Protein AF-A0AA39C7U4-F1 (afdb_monomer_lite)

Secondary structure (DSSP, 8-state):
--------TT----SEEEEEEEETTT--EEEEEEEES--HHHHTT--GGGS-------S-STTHHHHHHHHHHTS-HHHHHTT----EEEE-S-HHHHHHHHHH-SS--EEEE-HHHHHHHHHHHHHHHHHHH--TTS-HHHHHHHHHHHHHHHHHSTT-HHHHHHHHHHHHHHHTT--TT--TTT-GGGGSGGG--BTTTBT----HHHHHHHHHHHHHHHHT----------TTS---EEE--------

Organism: NCBI:txid144406

Foldseek 3Di:
DDDPDPDDVPDQADQKDKAFEAEQPVRDTPDMDMAGCDFPVVVVVDDCVVDVGPHDDDDGSVLVVLVRLCCVFAVDPVCVVVVFHFQEWEFDPDPSNLVSCVVRHPDHYHYDYAPVNVLVVQLVVLVVCCVVVVDPLSDPLVSVVLSVQLSCQCVVCAPPLVSSLQSLLCSLVVLQVNCVSPDCVPDCCVVPVPLDADPRNGNGDDDVVVSVVSNVVSNVCSVVPPHHHRPDDPPPDTHIYGYTDGDPPDD

InterPro domains:
  IPR049012 Mutator-like transposase domain [PF20700] (1-187)

Sequence (251 aa):
MGWTTRGTRKNNDSLTGYSVLIGYFSKKVMAYDIRNRKCRICNGGHKPEDHDCSKNFQGTAKSMEPASAVIITCENRNLKDANMEIGVLIADNDSGTIAALHERCNHEVVKHSGMNHISKGVSNQLYELKQEKSYKELNNDSIKWIQRCFTYCVTKHDRNVDEIKKGLVNIPESAFNNHAKCDPSWCGYYKHNENYTHDVIGAGFKNENLHNDLKKMFQNLANNVLIRRANGSARGESPSSIVLLPSTQQD

Structure (mmCIF, N/CA/C/O backbone):
data_AF-A0AA39C7U4-F1
#
_entry.id   AF-A0AA39C7U4-F1
#
loop_
_atom_site.group_PDB
_atom_site.id
_atom_site.type_symbol
_atom_site.label_atom_id
_atom_site.label_alt_id
_atom_site.label_comp_id
_atom_site.label_asym_id
_atom_site.label_entity_id
_atom_site.label_seq_id
_atom_site.pdbx_PDB_ins_code
_atom_site.Cartn_x
_atom_site.Cartn_y
_atom_site.Cartn_z
_atom_site.occupancy
_atom_site.B_iso_or_equiv
_atom_site.auth_seq_id
_atom_site.auth_comp_id
_atom_site.auth_asym_id
_atom_site.auth_atom_id
_atom_site.pdbx_PDB_model_num
ATOM 1 N N . MET A 1 1 ? 31.698 6.399 -1.695 1.00 28.09 1 MET A N 1
ATOM 2 C CA . MET A 1 1 ? 30.594 5.569 -2.223 1.00 28.09 1 MET A CA 1
ATOM 3 C C . MET A 1 1 ? 29.663 5.268 -1.064 1.00 28.09 1 MET A C 1
ATOM 5 O O . MET A 1 1 ? 30.034 4.489 -0.200 1.00 28.09 1 MET A O 1
ATOM 9 N N . GLY A 1 2 ? 28.538 5.977 -0.966 1.00 34.12 2 GLY A N 1
ATOM 10 C CA . GLY A 1 2 ? 27.509 5.671 0.028 1.00 34.12 2 GLY A CA 1
ATOM 11 C C . GLY A 1 2 ? 26.556 4.633 -0.549 1.00 34.12 2 GLY A C 1
ATOM 12 O O . GLY A 1 2 ? 26.215 4.719 -1.728 1.00 34.12 2 GLY A O 1
ATOM 13 N N . TRP A 1 3 ? 26.156 3.654 0.258 1.00 30.64 3 TRP A N 1
ATOM 14 C CA . TRP A 1 3 ? 25.028 2.788 -0.078 1.00 30.64 3 TRP A CA 1
ATOM 15 C C . TRP A 1 3 ? 23.791 3.645 -0.352 1.00 30.64 3 TRP A C 1
ATOM 17 O O . TRP A 1 3 ? 23.637 4.711 0.250 1.00 30.64 3 TRP A O 1
ATOM 27 N N . THR A 1 4 ? 22.911 3.188 -1.243 1.00 50.94 4 THR A N 1
ATOM 28 C CA . THR A 1 4 ? 21.585 3.787 -1.420 1.00 50.94 4 THR A CA 1
ATOM 29 C C . THR A 1 4 ? 20.894 3.844 -0.065 1.00 50.94 4 THR A C 1
ATOM 31 O O . THR A 1 4 ? 20.516 2.822 0.507 1.00 50.94 4 THR A O 1
ATOM 34 N N . THR A 1 5 ? 20.778 5.045 0.489 1.00 45.94 5 THR A N 1
ATOM 35 C CA . THR A 1 5 ? 20.041 5.277 1.722 1.00 45.94 5 THR A CA 1
ATOM 36 C C . THR A 1 5 ? 18.556 5.168 1.425 1.00 45.94 5 THR A C 1
ATOM 38 O O . THR A 1 5 ? 18.074 5.574 0.367 1.00 45.94 5 THR A O 1
ATOM 41 N N . ARG A 1 6 ? 17.811 4.587 2.366 1.00 47.62 6 ARG A N 1
ATOM 42 C CA . ARG A 1 6 ? 16.359 4.463 2.256 1.00 47.62 6 ARG A CA 1
ATOM 43 C C . ARG A 1 6 ? 15.763 5.852 2.027 1.00 47.62 6 ARG A C 1
ATOM 45 O O . ARG A 1 6 ? 15.995 6.747 2.844 1.00 47.62 6 ARG A O 1
ATOM 52 N N . GLY A 1 7 ? 14.976 6.011 0.962 1.00 49.75 7 GLY A N 1
ATOM 53 C CA . GLY A 1 7 ? 14.175 7.209 0.728 1.00 49.75 7 GLY A CA 1
ATOM 54 C C . GLY A 1 7 ? 13.200 7.397 1.887 1.00 49.75 7 GLY A C 1
ATOM 55 O O . GLY A 1 7 ? 12.118 6.820 1.927 1.00 49.75 7 GLY A O 1
ATOM 56 N N . THR A 1 8 ? 13.603 8.153 2.901 1.00 47.06 8 THR A N 1
ATOM 57 C CA . THR A 1 8 ? 12.673 8.707 3.882 1.00 47.06 8 THR A CA 1
ATOM 58 C C . THR A 1 8 ? 12.124 9.992 3.277 1.00 47.06 8 THR A C 1
ATOM 60 O O . THR A 1 8 ? 12.810 10.628 2.478 1.00 47.06 8 THR A O 1
ATOM 63 N N . ARG A 1 9 ? 10.896 10.400 3.638 1.00 50.09 9 ARG A N 1
ATOM 64 C CA . ARG A 1 9 ? 10.178 11.568 3.065 1.00 50.09 9 ARG A CA 1
ATOM 65 C C . ARG A 1 9 ? 11.025 12.852 2.892 1.00 50.09 9 ARG A C 1
ATOM 67 O O . ARG A 1 9 ? 10.611 13.731 2.145 1.00 50.09 9 ARG A O 1
ATOM 74 N N . LYS A 1 10 ? 12.180 12.956 3.558 1.00 49.34 10 LYS A N 1
ATOM 75 C CA . LYS A 1 10 ? 13.073 14.115 3.615 1.00 49.34 10 LYS A CA 1
ATOM 76 C C . LYS A 1 10 ? 14.311 14.066 2.695 1.00 49.34 10 LYS A C 1
ATOM 78 O O . LYS A 1 10 ? 14.908 15.115 2.522 1.00 49.34 10 LYS A O 1
ATOM 83 N N . ASN A 1 11 ? 14.692 12.929 2.093 1.00 53.56 11 ASN A N 1
ATOM 84 C CA . ASN A 1 11 ? 15.888 12.839 1.229 1.00 53.56 11 ASN A CA 1
ATOM 85 C C . ASN A 1 11 ? 15.676 11.858 0.061 1.00 53.56 11 ASN A C 1
ATOM 87 O O . ASN A 1 11 ? 15.912 10.660 0.194 1.00 53.56 11 ASN A O 1
ATOM 91 N N . ASN A 1 12 ? 15.216 12.368 -1.085 1.00 60.25 12 ASN A N 1
ATOM 92 C CA . ASN A 1 12 ? 14.958 11.574 -2.293 1.00 60.25 12 ASN A CA 1
ATOM 93 C C . ASN A 1 12 ? 15.912 11.988 -3.418 1.00 60.25 12 ASN A C 1
ATOM 95 O O . ASN A 1 12 ? 15.501 12.683 -4.345 1.00 60.25 12 ASN A O 1
ATOM 99 N N . ASP A 1 13 ? 17.176 11.573 -3.323 1.00 73.25 13 ASP A N 1
ATOM 100 C CA . ASP A 1 13 ? 18.205 11.881 -4.327 1.00 73.25 13 ASP A CA 1
ATOM 101 C C . ASP A 1 13 ? 18.909 10.626 -4.876 1.00 73.25 13 ASP A C 1
ATOM 103 O O . ASP A 1 13 ? 20.086 10.630 -5.230 1.00 73.25 13 ASP A O 1
ATOM 107 N N . SER A 1 14 ? 18.179 9.513 -4.970 1.00 80.94 14 SER A N 1
ATOM 108 C CA . SER A 1 14 ? 18.712 8.261 -5.514 1.00 80.94 14 SER A CA 1
ATOM 109 C C . SER A 1 14 ? 19.265 8.455 -6.927 1.00 80.94 14 SER A C 1
ATOM 111 O O . SER A 1 14 ? 18.595 8.996 -7.809 1.00 80.94 14 SER A O 1
ATOM 113 N N . LEU A 1 15 ? 20.499 8.014 -7.161 1.00 86.31 15 LEU A N 1
ATOM 114 C CA . LEU A 1 15 ? 21.124 8.058 -8.488 1.00 86.31 15 LEU A CA 1
ATOM 115 C C . LEU A 1 15 ? 20.637 6.927 -9.398 1.00 86.31 15 LEU A C 1
ATOM 117 O O . LEU A 1 15 ? 20.712 7.066 -10.618 1.00 86.31 15 LEU A O 1
ATOM 121 N N . THR A 1 16 ? 20.114 5.860 -8.797 1.00 85.19 16 THR A N 1
ATOM 122 C CA . THR A 1 16 ? 19.575 4.690 -9.483 1.00 85.19 16 THR A CA 1
ATOM 123 C C . THR A 1 16 ? 18.237 4.295 -8.868 1.00 85.19 16 THR A C 1
ATOM 125 O O . THR A 1 16 ? 18.057 4.399 -7.653 1.00 85.19 16 THR A O 1
ATOM 128 N N . GLY A 1 17 ? 17.300 3.877 -9.710 1.00 84.56 17 GLY A N 1
ATOM 129 C CA . GLY A 1 17 ? 16.014 3.295 -9.356 1.00 84.56 17 GLY A CA 1
ATOM 130 C C . GLY A 1 17 ? 15.852 1.942 -10.038 1.00 84.56 17 GLY A C 1
ATOM 131 O O . GLY A 1 17 ? 16.354 1.730 -11.142 1.00 84.56 17 GLY A O 1
ATOM 132 N N . TYR A 1 18 ? 15.150 1.037 -9.367 1.00 86.19 18 TYR A N 1
ATOM 133 C CA . TYR A 1 18 ? 14.865 -0.305 -9.857 1.00 86.19 18 TYR A CA 1
ATOM 134 C C . TYR A 1 18 ? 13.369 -0.552 -9.725 1.00 86.19 18 TYR A C 1
ATOM 136 O O . TYR A 1 18 ? 12.747 -0.132 -8.747 1.00 86.19 18 TYR A O 1
ATOM 144 N N . SER A 1 19 ? 12.784 -1.241 -10.692 1.00 85.94 19 SER A N 1
ATOM 145 C CA . SER A 1 19 ? 11.398 -1.688 -10.619 1.00 85.94 19 SER A CA 1
ATOM 146 C C . SER A 1 19 ? 11.302 -3.105 -11.140 1.00 85.94 19 SER A C 1
ATOM 148 O O . SER A 1 19 ? 11.931 -3.453 -12.134 1.00 85.94 19 SER A O 1
ATOM 150 N N . VAL A 1 20 ? 10.519 -3.929 -10.453 1.00 87.88 20 VAL A N 1
ATOM 151 C CA . VAL A 1 20 ? 10.327 -5.332 -10.807 1.00 87.88 20 VAL A CA 1
ATOM 152 C C . VAL A 1 20 ? 8.836 -5.608 -10.849 1.00 87.88 20 VAL A C 1
ATOM 154 O O . VAL A 1 20 ? 8.112 -5.304 -9.904 1.00 87.88 20 VAL A O 1
ATOM 157 N N . LEU A 1 21 ? 8.393 -6.198 -11.951 1.00 88.12 21 LEU A N 1
ATOM 158 C CA . LEU A 1 21 ? 7.051 -6.718 -12.127 1.00 88.12 21 LEU A CA 1
ATOM 159 C C . LEU A 1 21 ? 7.033 -8.187 -11.699 1.00 88.12 21 LEU A C 1
ATOM 161 O O . LEU A 1 21 ? 7.667 -9.027 -12.340 1.00 88.12 21 LEU A O 1
ATOM 165 N N . ILE A 1 22 ? 6.289 -8.508 -10.639 1.00 86.75 22 ILE A N 1
ATOM 166 C CA . ILE A 1 22 ? 6.139 -9.880 -10.135 1.00 86.75 22 ILE A CA 1
ATOM 167 C C . ILE A 1 22 ? 4.698 -10.349 -10.320 1.00 86.75 22 ILE A C 1
ATOM 169 O O . ILE A 1 22 ? 3.765 -9.707 -9.834 1.00 86.75 22 ILE A O 1
ATOM 173 N N . GLY A 1 23 ? 4.522 -11.508 -10.957 1.00 84.69 23 GLY A N 1
ATOM 174 C CA . GLY A 1 23 ? 3.212 -12.123 -11.142 1.00 84.69 23 GLY A CA 1
ATOM 175 C C . GLY A 1 23 ? 2.599 -12.565 -9.812 1.00 84.69 23 GLY A C 1
ATOM 176 O O . GLY A 1 23 ? 3.220 -13.279 -9.021 1.00 84.69 23 GLY A O 1
ATOM 177 N N . TYR A 1 24 ? 1.353 -12.173 -9.555 1.00 77.88 24 TYR A N 1
ATOM 178 C CA . TYR A 1 24 ? 0.694 -12.415 -8.274 1.00 77.88 24 TYR A CA 1
ATOM 179 C C . TYR A 1 24 ? 0.519 -13.895 -7.953 1.00 77.88 24 TYR A C 1
ATOM 181 O O . TYR A 1 24 ? 0.756 -14.291 -6.816 1.00 77.88 24 TYR A O 1
ATOM 189 N N . PHE A 1 25 ? 0.102 -14.708 -8.922 1.00 78.06 25 PHE A N 1
ATOM 190 C CA . PHE A 1 25 ? -0.110 -16.139 -8.703 1.00 78.06 25 PHE A CA 1
ATOM 191 C C . PHE A 1 25 ? 1.189 -16.928 -8.840 1.00 78.06 25 PHE A C 1
ATOM 193 O O . PHE A 1 25 ? 1.508 -17.736 -7.974 1.00 78.06 25 PHE A O 1
ATOM 200 N N . SER A 1 26 ? 1.964 -16.650 -9.891 1.00 82.62 26 SER A N 1
ATOM 201 C CA . SER A 1 26 ? 3.200 -17.379 -10.185 1.00 82.62 26 SER A CA 1
ATOM 202 C C . SER A 1 26 ? 4.331 -17.070 -9.207 1.00 82.62 26 SER A C 1
ATOM 204 O O . SER A 1 26 ? 5.227 -17.893 -9.047 1.00 82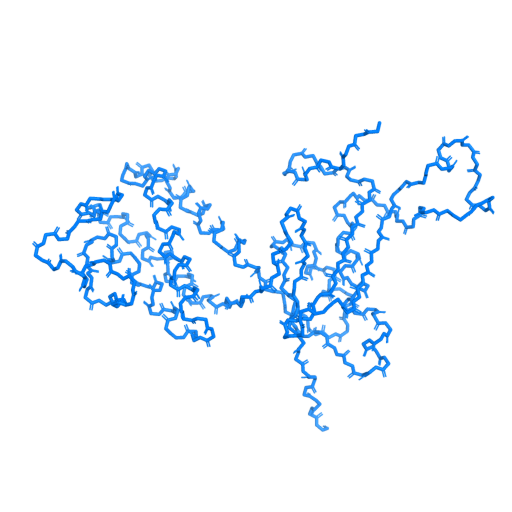.62 26 SER A O 1
ATOM 206 N N . LYS A 1 27 ? 4.316 -15.880 -8.589 1.00 80.81 27 LYS A N 1
ATOM 207 C CA . LYS A 1 27 ? 5.420 -15.326 -7.787 1.00 80.81 27 LYS A CA 1
ATOM 208 C C . LYS A 1 27 ? 6.737 -15.205 -8.555 1.00 80.81 27 LYS A C 1
ATOM 210 O O . LYS A 1 27 ? 7.793 -15.066 -7.948 1.00 80.81 27 LYS A O 1
ATOM 215 N N . LYS A 1 28 ? 6.674 -15.240 -9.887 1.00 85.12 28 LYS A N 1
ATOM 216 C CA . LYS A 1 28 ? 7.832 -15.121 -10.773 1.00 85.12 28 LYS A CA 1
ATOM 217 C C . LYS A 1 28 ? 7.987 -13.686 -11.255 1.00 85.12 28 LYS A C 1
ATOM 219 O O . LYS A 1 28 ? 6.995 -12.982 -11.454 1.00 85.12 28 LYS A O 1
ATOM 224 N N . VAL A 1 29 ? 9.237 -13.282 -11.460 1.00 87.56 29 VAL A N 1
ATOM 225 C CA . VAL A 1 29 ? 9.569 -12.025 -12.135 1.00 87.56 29 VAL A CA 1
ATOM 226 C C . VAL A 1 29 ? 9.128 -12.131 -13.590 1.00 87.56 29 VAL A C 1
ATOM 228 O O . VAL A 1 29 ? 9.471 -13.089 -14.276 1.00 87.56 29 VAL A O 1
ATOM 231 N N . MET A 1 30 ? 8.345 -11.157 -14.035 1.00 88.25 30 MET A N 1
ATOM 232 C CA . MET A 1 30 ? 7.846 -11.062 -15.405 1.00 88.25 30 MET A CA 1
ATOM 233 C C . MET A 1 30 ? 8.591 -10.006 -16.216 1.00 88.25 30 MET A C 1
ATOM 235 O O . MET A 1 30 ? 8.776 -10.167 -17.417 1.00 88.25 30 MET A O 1
ATOM 239 N N . ALA A 1 31 ? 8.999 -8.921 -15.561 1.00 90.50 31 ALA A N 1
ATOM 240 C CA . ALA A 1 31 ? 9.800 -7.862 -16.151 1.00 90.50 31 ALA A CA 1
ATOM 241 C C . ALA A 1 31 ? 10.533 -7.085 -15.062 1.00 90.50 31 ALA A C 1
ATOM 243 O O . ALA A 1 31 ? 10.174 -7.144 -13.884 1.00 90.50 31 ALA A O 1
ATOM 244 N N . TYR A 1 32 ? 11.549 -6.342 -15.466 1.00 90.94 32 TYR A N 1
ATOM 245 C CA . TYR A 1 32 ? 12.246 -5.397 -14.614 1.00 90.94 32 TYR A CA 1
ATOM 246 C C . TYR A 1 32 ? 12.694 -4.199 -15.450 1.00 90.94 32 TYR A C 1
ATOM 248 O O . TYR A 1 32 ? 12.830 -4.300 -16.667 1.00 90.94 32 TYR A O 1
ATOM 256 N N . ASP A 1 33 ? 12.918 -3.072 -14.788 1.00 90.62 33 ASP A N 1
ATOM 257 C CA . ASP A 1 33 ? 13.477 -1.863 -15.381 1.00 90.62 33 ASP A CA 1
ATOM 258 C C . ASP A 1 33 ? 14.472 -1.228 -14.404 1.00 90.62 33 ASP A C 1
ATOM 260 O O . ASP A 1 33 ? 14.281 -1.263 -13.184 1.00 90.62 33 ASP A O 1
ATOM 264 N N . ILE A 1 34 ? 15.554 -0.670 -14.947 1.00 90.44 34 ILE A N 1
ATOM 265 C CA . ILE A 1 34 ? 16.617 -0.019 -14.176 1.00 90.44 34 ILE A CA 1
ATOM 266 C C . ILE A 1 34 ? 16.836 1.372 -14.750 1.00 90.44 34 ILE A C 1
ATOM 268 O O . ILE A 1 34 ? 17.163 1.529 -15.927 1.00 90.44 34 ILE A O 1
ATOM 272 N N . ARG A 1 35 ? 16.713 2.390 -13.899 1.00 89.50 35 ARG A N 1
ATOM 273 C CA . ARG A 1 35 ? 16.885 3.797 -14.266 1.00 89.50 35 ARG A CA 1
ATOM 274 C C . ARG A 1 35 ? 18.068 4.392 -13.539 1.00 89.50 35 ARG A C 1
ATOM 276 O O . ARG A 1 35 ? 18.129 4.358 -12.320 1.00 89.50 35 ARG A O 1
ATOM 283 N N . ASN A 1 36 ? 18.992 4.978 -14.283 1.00 91.50 36 ASN A N 1
ATOM 284 C CA . ASN A 1 36 ? 20.213 5.580 -13.775 1.00 91.50 36 ASN A CA 1
ATOM 285 C C . ASN A 1 36 ? 20.305 7.032 -14.239 1.00 91.50 36 ASN A C 1
ATOM 287 O O . ASN A 1 36 ? 20.355 7.328 -15.435 1.00 91.50 36 ASN A O 1
ATOM 291 N N . ARG A 1 37 ? 20.425 7.943 -13.275 1.00 91.81 37 ARG A N 1
ATOM 292 C CA . ARG A 1 37 ? 20.662 9.375 -13.509 1.00 91.81 37 ARG A CA 1
ATOM 293 C C . ARG A 1 37 ? 22.136 9.709 -13.706 1.00 91.81 37 ARG A C 1
ATOM 295 O O . ARG A 1 37 ? 22.472 10.813 -14.135 1.00 91.81 37 ARG A O 1
ATOM 302 N N . LYS A 1 38 ? 23.028 8.770 -13.382 1.00 89.94 38 LYS A N 1
ATOM 303 C CA . LYS A 1 38 ? 24.476 8.978 -13.378 1.00 89.94 38 LYS A CA 1
ATOM 304 C C . LYS A 1 38 ? 25.206 7.745 -13.904 1.00 89.94 38 LYS A C 1
ATOM 306 O O . LYS A 1 38 ? 24.886 6.632 -13.506 1.00 89.94 38 LYS A O 1
ATOM 311 N N . CYS A 1 39 ? 26.233 7.966 -14.721 1.00 91.81 39 CYS A N 1
ATOM 312 C CA . CYS A 1 39 ? 27.214 6.950 -15.097 1.00 91.81 39 CYS A CA 1
ATOM 313 C C . CYS A 1 39 ? 28.562 7.298 -14.452 1.00 91.81 39 CYS A C 1
ATOM 315 O O . CYS A 1 39 ? 28.962 8.465 -14.420 1.00 91.81 39 CYS A O 1
ATOM 317 N N . ARG A 1 40 ? 29.263 6.298 -13.903 1.00 91.81 40 ARG A N 1
ATOM 318 C CA . ARG A 1 40 ? 30.574 6.497 -13.262 1.00 91.81 40 ARG A CA 1
ATOM 319 C C . ARG A 1 40 ? 31.624 6.972 -14.267 1.00 91.81 40 ARG A C 1
ATOM 321 O O . ARG A 1 40 ? 32.374 7.882 -13.939 1.00 91.81 40 ARG A O 1
ATOM 328 N N . ILE A 1 41 ? 31.646 6.369 -15.454 1.00 91.00 41 ILE A N 1
ATOM 329 C CA . ILE A 1 41 ? 32.642 6.622 -16.503 1.00 91.00 41 ILE A CA 1
ATOM 330 C C . ILE A 1 41 ? 32.454 8.032 -17.083 1.00 91.00 41 ILE A C 1
ATOM 332 O O . ILE A 1 41 ? 33.422 8.785 -17.153 1.00 91.00 41 ILE A O 1
ATOM 336 N N . CYS A 1 42 ? 31.206 8.459 -17.325 1.00 92.94 42 CYS A N 1
ATOM 337 C CA . CYS A 1 42 ? 30.911 9.849 -17.696 1.00 92.94 42 CYS A CA 1
ATOM 338 C C . CYS A 1 42 ? 31.410 10.873 -16.667 1.00 92.94 42 CYS A C 1
ATOM 340 O O . CYS A 1 42 ? 31.957 11.905 -17.039 1.00 92.94 42 CYS A O 1
ATOM 342 N N . ASN A 1 43 ? 31.255 10.608 -15.363 1.00 90.19 43 ASN A N 1
ATOM 343 C CA . ASN A 1 43 ? 31.763 11.539 -14.343 1.00 90.19 43 ASN A CA 1
ATOM 344 C C . ASN A 1 43 ? 33.291 11.620 -14.315 1.00 90.19 43 ASN A C 1
ATOM 346 O O . ASN A 1 43 ? 33.825 12.572 -13.759 1.00 90.19 43 ASN A O 1
ATOM 350 N N . GLY A 1 44 ? 33.974 10.604 -14.845 1.00 90.88 44 GLY A N 1
ATOM 351 C CA . GLY A 1 44 ? 35.423 10.597 -15.013 1.00 90.88 44 GLY A CA 1
ATOM 352 C C . GLY A 1 44 ? 35.905 11.412 -16.216 1.00 90.88 44 GLY A C 1
ATOM 353 O O . GLY A 1 44 ? 37.108 11.486 -16.422 1.00 90.88 44 GLY A O 1
ATOM 354 N N . GLY A 1 45 ? 34.998 12.013 -16.999 1.00 93.00 45 GLY A N 1
ATOM 355 C CA . GLY A 1 45 ? 35.326 12.871 -18.144 1.00 93.00 45 GLY A CA 1
ATOM 356 C C . GLY A 1 45 ? 35.171 12.213 -19.518 1.00 93.00 45 GLY A C 1
ATOM 357 O O . GLY A 1 45 ? 35.373 12.881 -20.527 1.00 93.00 45 GLY A O 1
ATOM 358 N N . HIS A 1 46 ? 34.786 10.937 -19.577 1.00 93.94 46 HIS A N 1
ATOM 359 C CA . HIS A 1 46 ? 34.524 10.246 -20.842 1.00 93.94 46 HIS A CA 1
ATOM 360 C C . HIS A 1 46 ? 33.169 10.638 -21.426 1.00 93.94 46 HIS A C 1
ATOM 362 O O . HIS A 1 46 ? 32.200 10.867 -20.689 1.00 93.94 46 HIS A O 1
ATOM 368 N N . LYS A 1 47 ? 33.068 10.655 -22.754 1.00 93.31 47 LYS A N 1
ATOM 369 C CA . LYS A 1 47 ? 31.792 10.912 -23.410 1.00 93.31 47 LYS A CA 1
ATOM 370 C C . LYS A 1 47 ? 30.927 9.640 -23.405 1.00 93.31 47 LYS A C 1
ATOM 372 O O . LYS A 1 47 ? 31.465 8.533 -23.304 1.00 93.31 47 LYS A O 1
ATOM 377 N N . PRO A 1 48 ? 29.585 9.759 -23.435 1.00 91.94 48 PRO A N 1
ATOM 378 C CA . PRO A 1 48 ? 28.685 8.604 -23.460 1.00 91.94 48 PRO A CA 1
ATOM 379 C C . PRO A 1 48 ? 28.943 7.640 -24.620 1.00 91.94 48 PRO A C 1
ATOM 381 O O . PRO A 1 48 ? 28.675 6.457 -24.473 1.00 91.94 48 PRO A O 1
ATOM 384 N N . GLU A 1 49 ? 29.472 8.132 -25.738 1.00 94.94 49 GLU A N 1
ATOM 385 C CA . GLU A 1 49 ? 29.747 7.341 -26.940 1.00 94.94 49 GLU A CA 1
ATOM 386 C C . GLU A 1 49 ? 31.001 6.461 -26.789 1.00 94.94 49 GLU A C 1
ATOM 388 O O . GLU A 1 49 ? 31.166 5.493 -27.526 1.00 94.94 49 GLU A O 1
ATOM 393 N N . ASP A 1 50 ? 31.862 6.762 -25.810 1.00 94.00 50 ASP A N 1
ATOM 394 C CA . ASP A 1 50 ? 33.143 6.075 -25.602 1.00 94.00 50 ASP A CA 1
ATOM 395 C C . ASP A 1 50 ? 33.007 4.755 -24.813 1.00 94.00 50 ASP A C 1
ATOM 397 O O . ASP A 1 50 ? 33.997 4.059 -24.585 1.00 94.00 50 ASP A O 1
ATOM 401 N N . HIS A 1 51 ? 31.814 4.427 -24.307 1.00 92.62 51 HIS A N 1
ATOM 402 C CA . HIS A 1 51 ? 31.582 3.258 -23.452 1.00 92.62 51 HIS A CA 1
ATOM 403 C C . HIS A 1 51 ? 30.106 2.836 -23.434 1.00 92.62 51 HIS A C 1
ATOM 405 O O . HIS A 1 51 ? 29.232 3.564 -23.892 1.00 92.62 51 HIS A O 1
ATOM 411 N N . ASP A 1 52 ? 29.813 1.683 -22.824 1.00 92.88 52 ASP A N 1
ATOM 412 C CA . ASP A 1 52 ? 28.437 1.285 -22.503 1.00 92.88 52 ASP A CA 1
ATOM 413 C C . ASP A 1 52 ? 27.887 2.160 -21.361 1.00 92.88 52 ASP A C 1
ATOM 415 O O . ASP A 1 52 ? 28.072 1.897 -20.165 1.00 92.88 52 ASP A O 1
ATOM 419 N N . CYS A 1 53 ? 27.318 3.304 -21.739 1.00 92.69 53 CYS A N 1
ATOM 420 C CA . CYS A 1 53 ? 26.877 4.319 -20.800 1.00 92.69 53 CYS A CA 1
ATOM 421 C C . CYS A 1 53 ? 25.638 3.858 -20.031 1.00 92.69 53 CYS A C 1
ATOM 423 O O . CYS A 1 53 ? 24.531 3.790 -20.560 1.00 92.69 53 CYS A O 1
ATOM 425 N N . SER A 1 54 ? 25.794 3.659 -18.721 1.00 91.25 54 SER A N 1
ATOM 426 C CA . SER A 1 54 ? 24.675 3.249 -17.872 1.00 91.25 54 SER A CA 1
ATOM 427 C C . SER A 1 54 ? 23.637 4.349 -17.630 1.00 91.25 54 SER A C 1
ATOM 429 O O . SER A 1 54 ? 22.568 4.047 -17.105 1.00 91.25 54 SER A O 1
ATOM 431 N N . LYS A 1 55 ? 23.919 5.616 -17.975 1.00 93.00 55 LYS A N 1
ATOM 432 C CA . LYS A 1 55 ? 23.013 6.754 -17.749 1.00 93.00 55 LYS A CA 1
ATOM 433 C C . LYS A 1 55 ? 21.878 6.728 -18.774 1.00 93.00 55 LYS A C 1
ATOM 435 O O . LYS A 1 55 ? 22.067 7.111 -19.921 1.00 93.00 55 LYS A O 1
ATOM 440 N N . ASN A 1 56 ? 20.685 6.359 -18.323 1.00 93.06 56 ASN A N 1
ATOM 441 C CA . ASN A 1 56 ? 19.511 6.151 -19.176 1.00 93.06 56 ASN A CA 1
ATOM 442 C C . ASN A 1 56 ? 18.245 6.871 -18.668 1.00 93.06 56 ASN A C 1
ATOM 444 O O . ASN A 1 56 ? 17.143 6.617 -19.156 1.00 93.06 56 ASN A O 1
ATOM 448 N N . PHE A 1 57 ? 18.377 7.744 -17.663 1.00 92.50 57 PHE A N 1
ATOM 449 C CA . PHE A 1 57 ? 17.261 8.504 -17.114 1.00 92.50 57 PHE A CA 1
ATOM 450 C C . PHE A 1 57 ? 17.613 9.976 -16.917 1.00 92.50 57 PHE A C 1
ATOM 452 O O . PHE A 1 57 ? 18.676 10.328 -16.395 1.00 92.50 57 PHE A O 1
ATOM 459 N N . GLN A 1 58 ? 16.676 10.837 -17.302 1.00 90.81 58 GLN A N 1
ATOM 460 C CA . GLN A 1 58 ? 16.713 12.273 -17.064 1.00 90.81 58 GLN A CA 1
ATOM 461 C C . GLN A 1 58 ? 15.533 12.647 -16.164 1.00 90.81 58 GLN A C 1
ATOM 463 O O . GLN A 1 58 ? 14.428 12.147 -16.350 1.00 90.81 58 GLN A O 1
ATOM 468 N N . GLY A 1 59 ? 15.774 13.505 -15.173 1.00 88.81 59 GLY A N 1
ATOM 469 C CA . GLY A 1 59 ? 14.752 13.942 -14.221 1.00 88.81 59 GLY A CA 1
ATOM 470 C C . GLY A 1 59 ? 15.136 13.719 -12.760 1.00 88.81 59 GLY A C 1
ATOM 471 O O . GLY A 1 59 ? 16.304 13.555 -12.394 1.00 88.81 59 GLY A O 1
ATOM 472 N N . THR A 1 60 ? 14.130 13.748 -11.892 1.00 87.94 60 THR A N 1
ATOM 473 C CA . THR A 1 60 ? 14.315 13.627 -10.439 1.00 87.94 60 THR A CA 1
ATOM 474 C C . THR A 1 60 ? 14.430 12.166 -10.007 1.00 87.94 60 THR A C 1
ATOM 476 O O . THR A 1 60 ? 14.040 11.259 -10.738 1.00 87.94 60 THR A O 1
ATOM 479 N N . ALA A 1 61 ? 14.919 11.911 -8.790 1.00 83.25 61 ALA A N 1
ATOM 480 C CA . ALA A 1 61 ? 14.930 10.546 -8.271 1.00 83.25 61 ALA A CA 1
ATOM 481 C C . ALA A 1 61 ? 13.513 9.967 -8.150 1.00 83.25 61 ALA A C 1
ATOM 483 O O . ALA A 1 61 ? 13.289 8.798 -8.442 1.00 83.25 61 ALA A O 1
ATOM 484 N N . LYS A 1 62 ? 12.554 10.815 -7.756 1.00 82.62 62 LYS A N 1
ATOM 485 C CA . LYS A 1 62 ? 11.148 10.444 -7.561 1.00 82.62 62 LYS A CA 1
ATOM 486 C C . LYS A 1 62 ? 10.442 10.061 -8.859 1.00 82.62 62 LYS A C 1
ATOM 488 O O . LYS A 1 62 ? 9.505 9.282 -8.815 1.00 82.62 62 LYS A O 1
ATOM 493 N N . SER A 1 63 ? 10.871 10.604 -9.998 1.00 86.75 63 SER A N 1
ATOM 494 C CA . SER A 1 63 ? 10.246 10.313 -11.293 1.00 86.75 63 SER A CA 1
ATOM 495 C C . SER A 1 63 ? 10.729 9.004 -11.923 1.00 86.75 63 SER A C 1
ATOM 497 O O . SER A 1 63 ? 10.133 8.573 -12.904 1.00 86.75 63 SER A O 1
ATOM 499 N N . MET A 1 64 ? 11.777 8.364 -11.384 1.00 87.75 64 MET A N 1
ATOM 500 C CA . MET A 1 64 ? 12.256 7.075 -11.900 1.00 87.75 64 MET A CA 1
ATOM 501 C C . MET A 1 64 ? 11.204 5.976 -11.737 1.00 87.75 64 MET A C 1
ATOM 503 O O . MET A 1 64 ? 10.951 5.247 -12.685 1.00 87.75 64 MET A O 1
ATOM 507 N N . GLU A 1 65 ? 10.558 5.896 -10.571 1.00 86.56 65 GLU A N 1
ATOM 508 C CA . GLU A 1 65 ? 9.569 4.853 -10.274 1.00 86.56 65 GLU A CA 1
ATOM 509 C C . GLU A 1 65 ? 8.316 4.942 -11.171 1.00 86.56 65 GLU A C 1
ATOM 511 O O . GLU A 1 65 ? 8.023 3.950 -11.837 1.00 86.56 65 GLU A O 1
ATOM 516 N N . PRO A 1 66 ? 7.635 6.099 -11.323 1.00 88.25 66 PRO A N 1
ATOM 517 C CA . PRO A 1 66 ? 6.518 6.221 -12.264 1.00 88.25 66 PRO A CA 1
ATOM 518 C C . PRO A 1 66 ? 6.915 5.921 -13.714 1.00 88.25 66 PRO A C 1
ATOM 520 O O . PRO A 1 66 ? 6.169 5.274 -14.449 1.00 88.25 66 PRO A O 1
ATOM 523 N N . ALA A 1 67 ? 8.108 6.359 -14.134 1.00 90.69 67 ALA A N 1
ATOM 524 C CA . ALA A 1 67 ? 8.595 6.097 -15.482 1.00 90.69 67 ALA A CA 1
ATOM 525 C C . ALA A 1 67 ? 8.828 4.599 -15.718 1.00 90.69 67 ALA A C 1
ATOM 527 O O . ALA A 1 67 ? 8.407 4.073 -16.747 1.00 90.69 67 ALA A O 1
ATOM 528 N N . SER A 1 68 ? 9.458 3.915 -14.763 1.00 91.25 68 SER A N 1
ATOM 529 C CA . SER A 1 68 ? 9.675 2.470 -14.803 1.00 91.25 68 SER A CA 1
ATOM 530 C C . SER A 1 68 ? 8.377 1.680 -14.724 1.00 91.25 68 SER A C 1
ATOM 532 O O . SER A 1 68 ? 8.233 0.696 -15.447 1.00 91.25 68 SER A O 1
ATOM 534 N N . ALA A 1 69 ? 7.415 2.120 -13.908 1.00 90.19 69 ALA A N 1
ATOM 535 C CA . ALA A 1 69 ? 6.107 1.491 -13.800 1.00 90.19 69 ALA A CA 1
ATOM 536 C C . ALA A 1 69 ? 5.410 1.436 -15.162 1.00 90.19 69 ALA A C 1
ATOM 538 O O . ALA A 1 69 ? 4.979 0.360 -15.563 1.00 90.19 69 ALA A O 1
ATOM 539 N N . VAL A 1 70 ? 5.381 2.539 -15.918 1.00 91.81 70 VAL A N 1
ATOM 540 C CA . VAL A 1 70 ? 4.801 2.556 -17.275 1.00 91.81 70 VAL A CA 1
ATOM 541 C C . VAL A 1 70 ? 5.518 1.583 -18.213 1.00 91.81 70 VAL A C 1
ATOM 543 O O . VAL A 1 70 ? 4.853 0.850 -18.942 1.00 91.81 70 VAL A O 1
ATOM 546 N N . ILE A 1 71 ? 6.855 1.508 -18.167 1.00 93.12 71 ILE A N 1
ATOM 547 C CA . ILE A 1 71 ? 7.601 0.575 -19.024 1.00 93.12 71 ILE A CA 1
ATOM 548 C C . ILE A 1 71 ? 7.197 -0.867 -18.758 1.00 93.12 71 ILE A C 1
ATOM 550 O O . ILE A 1 71 ? 6.834 -1.597 -19.678 1.00 93.12 71 ILE A O 1
ATOM 554 N N . ILE A 1 72 ? 7.273 -1.291 -17.496 1.00 91.88 72 ILE A N 1
ATOM 555 C CA . ILE A 1 72 ? 7.062 -2.697 -17.153 1.00 91.88 72 ILE A CA 1
ATOM 556 C C . ILE A 1 72 ? 5.588 -3.099 -17.244 1.00 91.88 72 ILE A C 1
ATOM 558 O O . ILE A 1 72 ? 5.322 -4.293 -17.378 1.00 91.88 72 ILE A O 1
ATOM 562 N N . THR A 1 73 ? 4.656 -2.138 -17.185 1.00 90.31 73 THR A N 1
ATOM 563 C CA . THR A 1 73 ? 3.210 -2.405 -17.231 1.00 90.31 73 THR A CA 1
ATOM 564 C C . THR A 1 73 ? 2.596 -2.240 -18.620 1.00 90.31 73 THR A C 1
ATOM 566 O O . THR A 1 73 ? 1.915 -3.147 -19.084 1.00 90.31 73 THR A O 1
ATOM 569 N N . CYS A 1 74 ? 2.860 -1.125 -19.301 1.00 89.38 74 CYS A N 1
ATOM 570 C CA . CYS A 1 74 ? 2.117 -0.707 -20.494 1.00 89.38 74 CYS A CA 1
ATOM 571 C C . CYS A 1 74 ? 2.963 -0.740 -21.770 1.00 89.38 74 CYS A C 1
ATOM 573 O O . CYS A 1 74 ? 2.438 -0.922 -22.869 1.00 89.38 74 CYS A O 1
ATOM 575 N N . GLU A 1 75 ? 4.287 -0.629 -21.653 1.00 91.50 75 GLU A N 1
ATOM 576 C CA . GLU A 1 75 ? 5.208 -0.712 -22.797 1.00 91.50 75 GLU A CA 1
ATOM 577 C C . GLU A 1 75 ? 5.948 -2.057 -22.884 1.00 91.50 75 GLU A C 1
ATOM 579 O O . GLU A 1 75 ? 6.816 -2.250 -23.736 1.00 91.50 75 GLU A O 1
ATOM 584 N N . ASN A 1 76 ? 5.577 -3.016 -22.036 1.00 91.25 76 ASN A N 1
ATOM 585 C CA . ASN A 1 76 ? 6.213 -4.321 -21.949 1.00 91.25 76 ASN A CA 1
ATOM 586 C C . ASN A 1 76 ? 5.953 -5.161 -23.207 1.00 91.25 76 ASN A C 1
ATOM 588 O O . ASN A 1 76 ? 4.829 -5.599 -23.454 1.00 91.25 76 ASN A O 1
ATOM 592 N N . ARG A 1 77 ? 7.013 -5.419 -23.981 1.00 90.75 77 ARG A N 1
ATOM 593 C CA . ARG A 1 77 ? 6.937 -6.176 -25.241 1.00 90.75 77 ARG A CA 1
ATOM 594 C C . ARG A 1 77 ? 6.387 -7.584 -25.050 1.00 90.75 77 ARG A C 1
ATOM 596 O O . ARG A 1 77 ? 5.482 -7.958 -25.772 1.00 90.75 77 ARG A O 1
ATOM 603 N N . ASN A 1 78 ? 6.831 -8.307 -24.022 1.00 89.81 78 ASN A N 1
ATOM 604 C CA . ASN A 1 78 ? 6.374 -9.679 -23.779 1.00 89.81 78 ASN A CA 1
ATOM 605 C C . ASN A 1 78 ? 4.862 -9.746 -23.515 1.00 89.81 78 ASN A C 1
ATOM 607 O O . ASN A 1 78 ? 4.214 -10.711 -23.904 1.00 89.81 78 ASN A O 1
ATOM 611 N N . LEU A 1 79 ? 4.302 -8.731 -22.846 1.00 89.31 79 LEU A N 1
ATOM 612 C CA . LEU A 1 79 ? 2.857 -8.642 -22.622 1.00 89.31 79 LEU A CA 1
ATOM 613 C C . LEU A 1 79 ? 2.116 -8.308 -23.919 1.00 89.31 79 LEU A C 1
ATOM 615 O O . LEU A 1 79 ? 1.120 -8.955 -24.225 1.00 89.31 79 LEU A O 1
ATOM 619 N N . LYS A 1 80 ? 2.639 -7.365 -24.712 1.00 89.81 80 LYS A N 1
ATOM 620 C CA . LYS A 1 80 ? 2.072 -7.001 -26.020 1.00 89.81 80 LYS A CA 1
ATOM 621 C C . LYS A 1 80 ? 2.086 -8.169 -27.005 1.00 89.81 80 LYS A C 1
ATOM 623 O O . LYS A 1 80 ? 1.066 -8.440 -27.626 1.00 89.81 80 LYS A O 1
ATOM 628 N N . ASP A 1 81 ? 3.199 -8.890 -27.092 1.00 92.00 81 ASP A N 1
ATOM 629 C CA . ASP A 1 81 ? 3.367 -10.049 -27.975 1.00 92.00 81 ASP A CA 1
ATOM 630 C C . ASP A 1 81 ? 2.424 -11.198 -27.583 1.00 92.00 81 ASP A C 1
ATOM 632 O O . ASP A 1 81 ? 1.956 -11.947 -28.437 1.00 92.00 81 ASP A O 1
ATOM 636 N N . ALA A 1 82 ? 2.103 -11.313 -26.290 1.00 89.31 82 ALA A N 1
ATOM 637 C CA . ALA A 1 82 ? 1.126 -12.264 -25.767 1.00 89.31 82 ALA A CA 1
ATOM 638 C C . ALA A 1 82 ? -0.329 -11.755 -25.816 1.00 89.31 82 ALA A C 1
ATOM 640 O O . ALA A 1 82 ? -1.223 -12.465 -25.359 1.00 89.31 82 ALA A O 1
ATOM 641 N N . ASN A 1 83 ? -0.573 -10.543 -26.330 1.00 89.81 83 ASN A N 1
ATOM 642 C CA . ASN A 1 83 ? -1.870 -9.860 -26.297 1.00 89.81 83 ASN A CA 1
ATOM 643 C C . ASN A 1 83 ? -2.487 -9.806 -24.881 1.00 89.81 83 ASN A C 1
ATOM 645 O O . ASN A 1 83 ? -3.667 -10.090 -24.676 1.00 89.81 83 ASN A O 1
ATOM 649 N N . MET A 1 84 ? -1.660 -9.491 -23.881 1.00 88.38 84 MET A N 1
ATOM 650 C CA . MET A 1 84 ? -2.040 -9.403 -22.473 1.00 88.38 84 MET A CA 1
ATOM 651 C C . MET A 1 84 ? -1.874 -7.983 -21.936 1.00 88.38 84 MET A C 1
ATOM 653 O O . MET A 1 84 ? -0.900 -7.294 -22.237 1.00 88.38 84 MET A O 1
ATOM 657 N N . GLU A 1 85 ? -2.780 -7.593 -21.044 1.00 89.81 85 GLU A N 1
ATOM 658 C CA . GLU A 1 85 ? -2.764 -6.295 -20.370 1.00 89.81 85 GLU A CA 1
ATOM 659 C C . GLU A 1 85 ? -2.762 -6.461 -18.847 1.00 89.81 85 GLU A C 1
ATOM 661 O O . GLU A 1 85 ? -3.188 -7.485 -18.301 1.00 89.81 85 GLU A O 1
ATOM 666 N N . ILE A 1 86 ? -2.251 -5.453 -18.137 1.00 87.69 86 ILE A N 1
ATOM 667 C CA . ILE A 1 86 ? -2.247 -5.442 -16.673 1.00 87.69 86 ILE A CA 1
ATOM 668 C C . ILE A 1 86 ? -3.461 -4.662 -16.183 1.00 87.69 86 ILE A C 1
ATOM 670 O O . ILE A 1 86 ? -3.458 -3.441 -16.176 1.00 87.69 86 ILE A O 1
ATOM 674 N N . GLY A 1 87 ? -4.467 -5.377 -15.680 1.00 85.00 87 GLY A N 1
ATOM 675 C CA . GLY A 1 87 ? -5.638 -4.732 -15.079 1.00 85.00 87 GLY A CA 1
ATOM 676 C C . GLY A 1 87 ? -5.422 -4.224 -13.646 1.00 85.00 87 GLY A C 1
ATOM 677 O O . GLY A 1 87 ? -6.024 -3.230 -13.252 1.00 85.00 87 GLY A O 1
ATOM 678 N N . VAL A 1 88 ? -4.588 -4.894 -12.830 1.00 85.38 88 VAL A N 1
ATOM 679 C CA . VAL A 1 88 ? -4.457 -4.574 -11.391 1.00 85.38 88 VAL A CA 1
ATOM 680 C C . VAL A 1 88 ? -3.008 -4.575 -10.899 1.00 85.38 88 VAL A C 1
ATOM 682 O O . VAL A 1 88 ? -2.414 -5.630 -10.668 1.00 85.38 88 VAL A O 1
ATOM 685 N N . LEU A 1 89 ? -2.473 -3.389 -10.602 1.00 84.75 89 LEU A N 1
ATOM 686 C CA . LEU A 1 89 ? -1.141 -3.164 -10.023 1.00 84.75 89 LEU A CA 1
ATOM 687 C C . LEU A 1 89 ? -1.225 -3.053 -8.493 1.00 84.75 89 LEU A C 1
ATOM 689 O O . LEU A 1 89 ? -1.880 -2.145 -7.994 1.00 84.75 89 LEU A O 1
ATOM 693 N N . ILE A 1 90 ? -0.530 -3.906 -7.725 1.00 81.00 90 ILE A N 1
ATOM 694 C CA . ILE A 1 90 ? -0.365 -3.691 -6.273 1.00 81.00 90 ILE A CA 1
ATOM 695 C C . ILE A 1 90 ? 1.008 -3.069 -6.020 1.00 81.00 90 ILE A C 1
ATOM 697 O O . ILE A 1 90 ? 2.038 -3.717 -6.215 1.00 81.00 90 ILE A O 1
ATOM 701 N N . ALA A 1 91 ? 1.017 -1.816 -5.579 1.00 77.38 91 ALA A N 1
ATOM 702 C CA . ALA A 1 91 ? 2.225 -1.018 -5.392 1.00 77.38 91 ALA A CA 1
ATOM 703 C C . ALA A 1 91 ? 2.104 -0.094 -4.172 1.00 77.38 91 ALA A C 1
ATOM 705 O O . ALA A 1 91 ? 1.122 -0.141 -3.418 1.00 77.38 91 ALA A O 1
ATOM 706 N N . ASP A 1 92 ? 3.123 0.737 -3.967 1.00 71.62 92 ASP A N 1
ATOM 707 C CA . ASP A 1 92 ? 3.114 1.794 -2.966 1.00 71.62 92 ASP A CA 1
ATOM 708 C C . ASP A 1 92 ? 1.965 2.787 -3.211 1.00 71.62 92 ASP A C 1
ATOM 710 O O . ASP A 1 92 ? 1.447 2.956 -4.320 1.00 71.62 92 ASP A O 1
ATOM 714 N N . ASN A 1 93 ? 1.536 3.461 -2.142 1.00 68.50 93 ASN A N 1
ATOM 715 C CA . ASN A 1 93 ? 0.460 4.450 -2.206 1.00 68.50 93 ASN A CA 1
ATOM 716 C C . ASN A 1 93 ? 0.987 5.849 -2.582 1.00 68.50 93 ASN A C 1
ATOM 718 O O . ASN A 1 93 ? 0.866 6.798 -1.807 1.00 68.50 93 ASN A O 1
ATOM 722 N N . ASP A 1 94 ? 1.641 5.966 -3.737 1.00 74.06 94 ASP A N 1
ATOM 723 C CA . ASP A 1 94 ? 2.143 7.223 -4.296 1.00 74.06 94 ASP A CA 1
ATOM 724 C C . ASP A 1 94 ? 1.227 7.763 -5.415 1.00 74.06 94 ASP A C 1
ATOM 726 O O . ASP A 1 94 ? 0.681 7.016 -6.221 1.00 74.06 94 ASP A O 1
ATOM 730 N N . SER A 1 95 ? 1.021 9.073 -5.499 1.00 78.12 95 SER A N 1
ATOM 731 C CA . SER A 1 95 ? 0.168 9.639 -6.557 1.00 78.12 95 SER A CA 1
ATOM 732 C C . SER A 1 95 ? 0.850 9.667 -7.932 1.00 78.12 95 SER A C 1
ATOM 734 O O . SER A 1 95 ? 0.168 9.652 -8.952 1.00 78.12 95 SER A O 1
ATOM 736 N N . GLY A 1 96 ? 2.187 9.679 -7.972 1.00 83.56 96 GLY A N 1
ATOM 737 C CA . GLY A 1 96 ? 2.956 9.818 -9.211 1.00 83.56 96 GLY A CA 1
ATOM 738 C C . GLY A 1 96 ? 2.809 8.618 -10.142 1.00 83.56 96 GLY A C 1
ATOM 739 O O . GLY A 1 96 ? 2.570 8.793 -11.333 1.00 83.56 96 GLY A O 1
ATOM 740 N N . THR A 1 97 ? 2.896 7.403 -9.601 1.00 85.19 97 THR A N 1
ATOM 741 C CA . THR A 1 97 ? 2.806 6.175 -10.398 1.00 85.19 97 THR A CA 1
ATOM 742 C C . THR A 1 97 ? 1.440 6.021 -11.053 1.00 85.19 97 THR A C 1
ATOM 744 O O . THR A 1 97 ? 1.370 5.738 -12.242 1.00 85.19 97 THR A O 1
ATOM 747 N N . ILE A 1 98 ? 0.346 6.251 -10.318 1.00 85.12 98 ILE A N 1
ATOM 748 C CA . ILE A 1 98 ? -1.002 6.113 -10.891 1.00 85.12 98 ILE A CA 1
ATOM 749 C C . ILE A 1 98 ? -1.296 7.185 -11.943 1.00 85.12 98 ILE A C 1
ATOM 751 O O . ILE A 1 98 ? -1.861 6.867 -12.983 1.00 85.12 98 ILE A O 1
ATOM 755 N N . ALA A 1 99 ? -0.845 8.425 -11.721 1.00 87.38 99 ALA A N 1
ATOM 756 C CA . ALA A 1 99 ? -0.987 9.490 -12.708 1.00 87.38 99 ALA A CA 1
ATOM 757 C C . ALA A 1 99 ? -0.253 9.147 -14.015 1.00 87.38 99 ALA A C 1
ATOM 759 O O . ALA A 1 99 ? -0.841 9.247 -15.087 1.00 87.38 99 ALA A O 1
ATOM 760 N N . ALA A 1 100 ? 0.991 8.664 -13.923 1.00 90.25 100 ALA A N 1
ATOM 761 C CA . ALA A 1 100 ? 1.777 8.277 -15.095 1.00 90.25 100 ALA A CA 1
ATOM 762 C C . ALA A 1 100 ? 1.174 7.085 -15.858 1.00 90.25 100 ALA A C 1
ATOM 764 O O . ALA A 1 100 ? 1.280 7.027 -17.082 1.00 90.25 100 ALA A O 1
ATOM 765 N N . LEU A 1 101 ? 0.550 6.136 -15.151 1.00 90.12 101 LEU A N 1
ATOM 766 C CA . LEU A 1 101 ? -0.151 5.013 -15.775 1.00 90.12 101 LEU A CA 1
ATOM 767 C C . LEU A 1 101 ? -1.404 5.487 -16.511 1.00 90.12 101 LEU A C 1
ATOM 769 O O . LEU A 1 101 ? -1.565 5.164 -17.679 1.00 90.12 101 LEU A O 1
ATOM 773 N N . HIS A 1 102 ? -2.249 6.303 -15.880 1.00 89.88 102 HIS A N 1
ATOM 774 C CA . HIS A 1 102 ? -3.447 6.839 -16.535 1.00 89.88 102 HIS A CA 1
ATOM 775 C C . HIS A 1 102 ? -3.126 7.697 -17.763 1.00 89.88 102 HIS A C 1
ATOM 777 O O . HIS A 1 102 ? -3.901 7.726 -18.710 1.00 89.88 102 HIS A O 1
ATOM 783 N N . GLU A 1 103 ? -1.994 8.400 -17.750 1.00 92.44 103 GLU A N 1
ATOM 784 C CA . GLU A 1 103 ? -1.564 9.224 -18.879 1.00 92.44 103 GLU A CA 1
ATOM 785 C C . GLU A 1 103 ? -1.045 8.391 -20.062 1.00 92.44 103 GLU A C 1
ATOM 787 O O . GLU A 1 103 ? -1.221 8.792 -21.210 1.00 92.44 103 GLU A O 1
ATOM 792 N N . ARG A 1 104 ? -0.371 7.260 -19.803 1.00 91.94 104 ARG A N 1
ATOM 793 C CA . ARG A 1 104 ? 0.418 6.546 -20.830 1.00 91.94 104 ARG A CA 1
ATOM 794 C C . ARG A 1 104 ? -0.060 5.138 -21.169 1.00 91.94 104 ARG A C 1
ATOM 796 O O . ARG A 1 104 ? 0.415 4.561 -22.145 1.00 91.94 104 ARG A O 1
ATOM 803 N N . CYS A 1 105 ? -0.958 4.566 -20.381 1.00 88.94 105 CYS A N 1
ATOM 804 C CA . CYS A 1 105 ? -1.558 3.270 -20.663 1.00 88.94 105 CYS A CA 1
ATOM 805 C C . CYS A 1 105 ? -2.837 3.467 -21.477 1.00 88.94 105 CYS A C 1
ATOM 807 O O . CYS A 1 105 ? -3.696 4.262 -21.113 1.00 88.94 105 CYS A O 1
ATOM 809 N N . ASN A 1 106 ? -2.980 2.706 -22.562 1.00 88.56 106 ASN A N 1
ATOM 810 C CA . ASN A 1 106 ? -4.172 2.756 -23.418 1.00 88.56 106 ASN A CA 1
ATOM 811 C C . ASN A 1 106 ? -5.362 1.959 -22.842 1.00 88.56 106 ASN A C 1
ATOM 813 O O . ASN A 1 106 ? -6.407 1.876 -23.481 1.00 88.56 106 ASN A O 1
ATOM 817 N N . HIS A 1 107 ? -5.195 1.364 -21.661 1.00 86.81 107 HIS A N 1
ATOM 818 C CA . HIS A 1 107 ? -6.197 0.596 -20.929 1.00 86.81 107 HIS A CA 1
ATOM 819 C C . HIS A 1 107 ? -6.217 1.019 -19.458 1.00 86.81 107 HIS A C 1
ATOM 821 O O . HIS A 1 107 ? -5.255 1.598 -18.944 1.00 86.81 107 HIS A O 1
ATOM 827 N N . GLU A 1 108 ? -7.313 0.708 -18.767 1.00 86.31 108 GLU A N 1
ATOM 828 C CA . GLU A 1 108 ? -7.456 1.002 -17.344 1.00 86.31 108 GLU A CA 1
ATOM 829 C C . GLU A 1 108 ? -6.532 0.112 -16.500 1.00 86.31 108 GLU A C 1
ATOM 831 O O . GLU A 1 108 ? -6.591 -1.117 -16.563 1.00 86.31 108 GLU A O 1
ATOM 836 N N . VAL A 1 109 ? -5.705 0.748 -15.664 1.00 85.81 109 VAL A N 1
ATOM 837 C CA . VAL A 1 109 ? -4.866 0.068 -14.673 1.00 85.81 109 VAL A CA 1
ATOM 838 C C . VAL A 1 109 ? -5.307 0.491 -13.281 1.00 85.81 109 VAL A C 1
ATOM 840 O O . VAL A 1 109 ? -5.007 1.591 -12.814 1.00 85.81 109 VAL A O 1
ATOM 843 N N . VAL A 1 110 ? -5.969 -0.413 -12.565 1.00 83.81 110 VAL A N 1
ATOM 844 C CA . VAL A 1 110 ? -6.377 -0.154 -11.186 1.00 83.81 110 VAL A CA 1
ATOM 845 C C . VAL A 1 110 ? -5.186 -0.374 -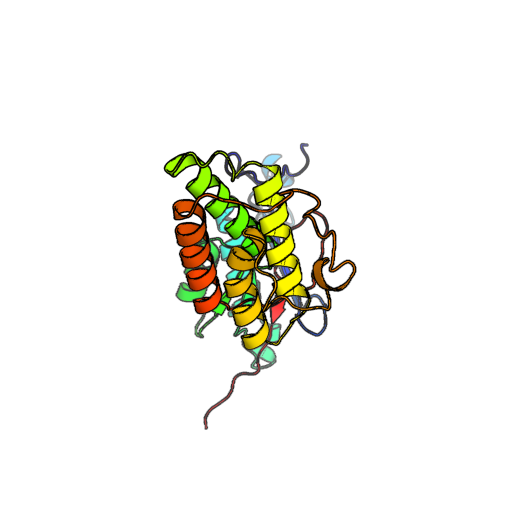10.261 1.00 83.81 110 VAL A C 1
ATOM 847 O O . VAL A 1 110 ? -4.657 -1.484 -10.145 1.00 83.81 110 VAL A O 1
ATOM 850 N N . LYS A 1 111 ? -4.769 0.675 -9.546 1.00 81.25 111 LYS A N 1
ATOM 851 C CA . LYS A 1 111 ? -3.733 0.547 -8.518 1.00 81.25 111 LYS A CA 1
ATOM 852 C C . LYS A 1 111 ? -4.332 0.236 -7.152 1.00 81.25 111 LYS A C 1
ATOM 854 O O . LYS A 1 111 ? -5.168 0.966 -6.624 1.00 81.25 111 LYS A O 1
ATOM 859 N N . HIS A 1 112 ? -3.841 -0.826 -6.534 1.00 77.50 112 HIS A N 1
ATOM 860 C CA . HIS A 1 112 ? -4.130 -1.188 -5.156 1.00 77.50 112 HIS A CA 1
ATOM 861 C C . HIS A 1 112 ? -2.904 -0.980 -4.273 1.00 77.50 112 HIS A C 1
ATOM 863 O O . HIS A 1 112 ? -1.764 -1.183 -4.682 1.00 77.50 112 HIS A O 1
ATOM 869 N N . SER A 1 113 ? -3.146 -0.593 -3.024 1.00 71.38 113 SER A N 1
ATOM 870 C CA . SER A 1 113 ? -2.081 -0.487 -2.030 1.00 71.38 113 SER A CA 1
ATOM 871 C C . SER A 1 113 ? -1.759 -1.857 -1.435 1.00 71.38 113 SER A C 1
ATOM 873 O O . SER A 1 113 ? -2.658 -2.634 -1.110 1.00 71.38 113 SER A O 1
ATOM 875 N N . GLY A 1 114 ? -0.475 -2.148 -1.226 1.00 68.50 114 GLY A N 1
ATOM 876 C CA . GLY A 1 114 ? -0.067 -3.339 -0.477 1.00 68.50 114 GLY A CA 1
ATOM 877 C C . GLY A 1 114 ? -0.525 -3.297 0.991 1.00 68.50 114 GLY A C 1
ATOM 878 O O . GLY A 1 114 ? -0.620 -2.226 1.592 1.00 68.50 114 GLY A O 1
ATOM 879 N N . MET A 1 115 ? -0.737 -4.466 1.610 1.00 72.56 115 MET A N 1
ATOM 880 C CA . MET A 1 115 ? -1.196 -4.593 3.009 1.00 72.56 115 MET A CA 1
ATOM 881 C C . MET A 1 115 ? -0.370 -3.758 3.994 1.00 72.56 115 MET A C 1
ATOM 883 O O . MET A 1 115 ? -0.922 -3.102 4.873 1.00 72.56 115 MET A O 1
ATOM 887 N N . ASN A 1 116 ? 0.955 -3.760 3.842 1.00 72.62 116 ASN A N 1
ATOM 888 C CA . ASN A 1 116 ? 1.849 -3.013 4.726 1.00 72.62 116 ASN A CA 1
ATOM 889 C C . ASN A 1 116 ? 1.574 -1.502 4.666 1.00 72.62 116 ASN A C 1
ATOM 891 O O . ASN A 1 116 ? 1.630 -0.824 5.690 1.00 72.62 116 ASN A O 1
ATOM 895 N N . HIS A 1 117 ? 1.233 -0.981 3.484 1.00 70.88 117 HIS A N 1
ATOM 896 C CA . HIS A 1 117 ? 0.894 0.429 3.293 1.00 70.88 117 HIS A CA 1
ATOM 897 C C . HIS A 1 117 ? -0.491 0.744 3.843 1.00 70.88 117 HIS A C 1
ATOM 899 O O . HIS A 1 117 ? -0.646 1.764 4.508 1.00 70.88 117 HIS A O 1
ATOM 905 N N . ILE A 1 118 ? -1.463 -0.149 3.644 1.00 76.56 118 ILE A N 1
ATOM 906 C CA . ILE A 1 118 ? -2.812 0.004 4.201 1.00 76.56 118 ILE A CA 1
ATOM 907 C C . ILE A 1 118 ? -2.756 -0.012 5.735 1.00 76.56 118 ILE A C 1
ATOM 909 O O . ILE A 1 118 ? -3.245 0.913 6.375 1.00 76.56 118 ILE A O 1
ATOM 913 N N . SER A 1 119 ? -2.081 -0.998 6.333 1.00 81.88 119 SER A N 1
ATOM 914 C CA . SER A 1 119 ? -1.896 -1.104 7.788 1.00 81.88 119 SER A CA 1
ATOM 915 C C . SER A 1 119 ? -1.181 0.124 8.367 1.00 81.88 119 SER A C 1
ATOM 917 O O . SER A 1 119 ? -1.572 0.650 9.409 1.00 81.88 119 SER A O 1
ATOM 919 N N . LYS A 1 120 ? -0.170 0.649 7.663 1.00 81.00 120 LYS A N 1
ATOM 920 C CA . LYS A 1 120 ? 0.483 1.909 8.038 1.00 81.00 120 LYS A CA 1
ATOM 921 C C . LYS A 1 120 ? -0.451 3.117 7.901 1.00 81.00 120 LYS A C 1
ATOM 923 O O . LYS A 1 120 ? -0.389 4.012 8.737 1.00 81.00 120 LYS A O 1
ATOM 928 N N . GLY A 1 121 ? -1.311 3.142 6.885 1.00 83.44 121 GLY A N 1
ATOM 929 C CA . GLY A 1 121 ? -2.345 4.163 6.703 1.00 83.44 121 GLY A CA 1
ATOM 930 C C . GLY A 1 121 ? -3.320 4.212 7.879 1.00 83.44 121 GLY A C 1
ATOM 931 O O . GLY A 1 121 ? -3.548 5.287 8.423 1.00 83.44 121 GLY A O 1
ATOM 932 N N . VAL A 1 122 ? -3.790 3.049 8.340 1.00 87.62 122 VAL A N 1
ATOM 933 C CA . VAL A 1 122 ? -4.625 2.924 9.549 1.00 87.62 122 VAL A CA 1
ATOM 934 C C . VAL A 1 122 ? -3.902 3.495 10.769 1.00 87.62 122 VAL A C 1
ATOM 936 O O . VAL A 1 122 ? -4.464 4.304 11.499 1.00 87.62 122 VAL A O 1
ATOM 939 N N . SER A 1 123 ? -2.632 3.129 10.975 1.00 89.25 123 SER A N 1
ATOM 940 C CA . SER A 1 123 ? -1.844 3.664 12.091 1.00 89.25 123 SER A CA 1
ATOM 941 C C . SER A 1 123 ? -1.685 5.187 12.020 1.00 89.25 123 SER A C 1
ATOM 943 O O . SER A 1 123 ? -1.838 5.848 13.044 1.00 89.25 123 SER A O 1
ATOM 945 N N . ASN A 1 124 ? -1.431 5.754 10.835 1.00 87.62 124 ASN A N 1
ATOM 946 C CA . ASN A 1 124 ? -1.327 7.205 10.659 1.00 87.62 124 ASN A CA 1
ATOM 947 C C . ASN A 1 124 ? -2.644 7.916 11.006 1.00 87.62 124 ASN A C 1
ATOM 949 O O . ASN A 1 124 ? -2.604 8.873 11.771 1.00 87.62 124 ASN A O 1
ATOM 953 N N . GLN A 1 125 ? -3.789 7.411 10.531 1.00 91.31 125 GLN A N 1
ATOM 954 C CA . GLN A 1 125 ? -5.107 7.977 10.856 1.00 91.31 125 GLN A CA 1
ATOM 955 C C . GLN A 1 125 ? -5.388 7.954 12.365 1.00 91.31 125 GLN A C 1
ATOM 957 O O . GLN A 1 125 ? -5.916 8.916 12.913 1.00 91.31 125 GLN A O 1
ATOM 962 N N . LEU A 1 126 ? -4.981 6.892 13.070 1.00 93.50 126 LEU A N 1
ATOM 963 C CA . LEU A 1 126 ? -5.106 6.831 14.531 1.00 93.50 126 LEU A CA 1
ATOM 964 C C . LEU A 1 126 ? -4.197 7.851 15.236 1.00 93.50 126 LEU A C 1
ATOM 966 O O . LEU A 1 126 ? -4.591 8.434 16.244 1.00 93.50 126 LEU A O 1
ATOM 970 N N . TYR A 1 127 ? -2.985 8.082 14.722 1.00 93.06 127 TYR A N 1
ATOM 971 C CA . TYR A 1 127 ? -2.093 9.115 15.253 1.00 93.06 127 TYR A CA 1
ATOM 972 C C . TYR A 1 127 ? -2.607 10.534 14.988 1.00 93.06 127 TYR A C 1
ATOM 974 O O . TYR A 1 127 ? -2.445 11.389 15.855 1.00 93.06 127 TYR A O 1
ATOM 982 N N . GLU A 1 128 ? -3.221 10.779 13.831 1.00 93.19 128 GLU A N 1
ATOM 983 C CA . GLU A 1 128 ? -3.897 12.040 13.501 1.00 93.19 128 GLU A CA 1
ATOM 984 C C . GLU A 1 128 ? -5.081 12.266 14.448 1.00 93.19 128 GLU A C 1
ATOM 986 O O . GLU A 1 128 ? -5.115 13.276 15.146 1.00 93.19 128 GLU A O 1
ATOM 991 N N . LEU A 1 129 ? -5.956 11.266 14.614 1.00 92.81 129 LEU A N 1
ATOM 992 C CA . LEU A 1 129 ? -7.081 11.322 15.554 1.00 92.81 129 LEU A CA 1
ATOM 993 C C . LEU A 1 129 ? -6.622 11.604 16.993 1.00 92.81 129 LEU A C 1
ATOM 995 O O . LEU A 1 129 ? -7.210 12.425 17.700 1.00 92.81 129 LEU A O 1
ATOM 999 N N . LYS A 1 130 ? -5.535 10.954 17.428 1.00 92.69 130 LYS A N 1
ATOM 1000 C CA . LYS A 1 130 ? -4.911 11.205 18.733 1.00 92.69 130 LYS A CA 1
ATOM 1001 C C . LYS A 1 130 ? -4.466 12.663 18.876 1.00 92.69 130 LYS A C 1
ATOM 1003 O O . LYS A 1 130 ? -4.664 13.238 19.942 1.00 92.69 130 LYS A O 1
ATOM 1008 N N . GLN A 1 131 ? -3.848 13.243 17.848 1.00 90.31 131 GLN A N 1
ATOM 1009 C CA . GLN A 1 131 ? -3.368 14.629 17.874 1.00 90.31 131 GLN A CA 1
ATOM 1010 C C . GLN A 1 131 ? -4.527 15.630 17.867 1.00 90.31 131 GLN A C 1
ATOM 1012 O O . GLN A 1 131 ? -4.527 16.560 18.666 1.00 90.31 131 GLN A O 1
ATOM 1017 N N . GLU A 1 132 ? -5.530 15.412 17.019 1.00 91.81 132 GLU A N 1
ATOM 1018 C CA . GLU A 1 132 ? -6.669 16.319 16.851 1.00 91.81 132 GLU A CA 1
ATOM 1019 C C . GLU A 1 132 ? -7.586 16.354 18.075 1.00 91.81 132 GLU A C 1
ATOM 1021 O O . GLU A 1 132 ? -8.049 17.418 18.481 1.00 91.81 132 GLU A O 1
ATOM 1026 N N . LYS A 1 133 ? -7.869 15.189 18.666 1.00 91.12 133 LYS A N 1
ATOM 1027 C CA . LYS A 1 133 ? -8.867 15.048 19.737 1.00 91.12 133 LYS A CA 1
ATOM 1028 C C . LYS A 1 133 ? -8.263 14.854 21.124 1.00 91.12 133 LYS A C 1
ATOM 1030 O O . LYS A 1 133 ? -8.984 14.919 22.116 1.00 91.12 133 LYS A O 1
ATOM 1035 N N . SER A 1 134 ? -6.952 14.617 21.215 1.00 90.69 134 SER A N 1
ATOM 1036 C CA . SER A 1 134 ? -6.223 14.424 22.478 1.00 90.69 134 SER A CA 1
ATOM 1037 C C . SER A 1 134 ? -6.799 13.319 23.384 1.00 90.69 134 SER A C 1
ATOM 1039 O O . SER A 1 134 ? -6.764 13.416 24.613 1.00 90.69 134 SER A O 1
ATOM 1041 N N . TYR A 1 135 ? -7.314 12.232 22.795 1.00 91.25 135 TYR A N 1
ATOM 1042 C CA . TYR A 1 135 ? -7.812 11.079 23.551 1.00 91.25 135 TYR A CA 1
ATOM 1043 C C . TYR A 1 135 ? -6.682 10.392 24.334 1.00 91.25 135 TYR A C 1
ATOM 1045 O O . TYR A 1 135 ? -5.780 9.794 23.749 1.00 91.25 135 TYR A O 1
ATOM 1053 N N . LYS A 1 136 ? -6.753 10.423 25.672 1.00 89.12 136 LYS A N 1
ATOM 1054 C CA . LYS A 1 136 ? -5.759 9.782 26.560 1.00 89.12 136 LYS A CA 1
ATOM 1055 C C . LYS A 1 136 ? -5.708 8.259 26.403 1.00 89.12 136 LYS A C 1
ATOM 1057 O O . LYS A 1 136 ? -4.631 7.673 26.488 1.00 89.12 136 LYS A O 1
ATOM 1062 N N . GLU A 1 137 ? -6.863 7.637 26.164 1.00 91.38 137 GLU A N 1
ATOM 1063 C CA . GLU A 1 137 ? -6.996 6.186 25.964 1.00 91.38 137 GLU A CA 1
ATOM 1064 C C . GLU A 1 137 ? -6.303 5.719 24.672 1.00 91.38 137 GLU A C 1
ATOM 1066 O O . GLU A 1 137 ? -5.773 4.611 24.626 1.00 91.38 137 GLU A O 1
ATOM 1071 N N . LEU A 1 138 ? -6.209 6.598 23.662 1.00 93.69 138 LEU A N 1
ATOM 1072 C CA . LEU A 1 138 ? -5.554 6.335 22.379 1.00 93.69 138 LEU A CA 1
ATOM 1073 C C . LEU A 1 138 ? -4.036 6.595 22.457 1.00 93.69 138 LEU A C 1
ATOM 1075 O O . LEU A 1 138 ? -3.472 7.474 21.804 1.00 93.69 138 LEU A O 1
ATOM 1079 N N . ASN A 1 139 ? -3.344 5.840 23.308 1.00 93.12 139 ASN A N 1
ATOM 1080 C CA . ASN A 1 139 ? -1.886 5.880 23.439 1.00 93.12 139 ASN A CA 1
ATOM 1081 C C . ASN A 1 139 ? -1.170 5.004 22.385 1.00 93.12 139 ASN A C 1
ATOM 1083 O O . ASN A 1 139 ? -1.798 4.298 21.599 1.00 93.12 139 ASN A O 1
ATOM 1087 N N . ASN A 1 140 ? 0.166 5.036 22.361 1.00 93.88 140 ASN A N 1
ATOM 1088 C CA . ASN A 1 140 ? 0.956 4.345 21.333 1.00 93.88 140 ASN A CA 1
ATOM 1089 C C . ASN A 1 140 ? 0.746 2.824 21.315 1.00 93.88 140 ASN A C 1
ATOM 1091 O O . ASN A 1 140 ? 0.776 2.226 20.240 1.00 93.88 140 ASN A O 1
ATOM 1095 N N . ASP A 1 141 ? 0.540 2.201 22.472 1.00 93.62 141 ASP A N 1
ATOM 1096 C CA . ASP A 1 141 ? 0.363 0.752 22.557 1.00 93.62 141 ASP A CA 1
ATOM 1097 C C . ASP A 1 141 ? -1.050 0.355 22.142 1.00 93.62 141 ASP A C 1
ATOM 1099 O O . ASP A 1 141 ? -1.225 -0.584 21.366 1.00 93.62 141 ASP A O 1
ATOM 1103 N N . SER A 1 142 ? -2.045 1.151 22.530 1.00 93.88 142 SER A N 1
ATOM 1104 C CA . SER A 1 142 ? -3.422 0.986 22.071 1.00 93.88 142 SER A CA 1
ATOM 1105 C C . SER A 1 142 ? -3.545 1.114 20.540 1.00 93.88 142 SER A C 1
ATOM 1107 O O . SER A 1 142 ? -4.213 0.303 19.906 1.00 93.88 142 SER A O 1
ATOM 1109 N N . ILE A 1 143 ? -2.806 2.041 19.910 1.00 95.19 143 ILE A N 1
ATOM 1110 C CA . ILE A 1 143 ? -2.757 2.193 18.445 1.00 95.19 143 ILE A CA 1
ATOM 1111 C C . ILE A 1 143 ? -2.168 0.942 17.787 1.00 95.19 143 ILE A C 1
ATOM 1113 O O . ILE A 1 143 ? -2.732 0.430 16.819 1.00 95.19 143 ILE A O 1
ATOM 1117 N N . LYS A 1 144 ? -1.057 0.413 18.317 1.00 93.50 144 LYS A N 1
ATOM 1118 C CA . LYS A 1 144 ? -0.457 -0.837 17.819 1.00 93.50 144 LYS A CA 1
ATOM 1119 C C . LYS A 1 144 ? -1.406 -2.021 17.987 1.00 93.50 144 LYS A C 1
ATOM 1121 O O . LYS A 1 144 ? -1.468 -2.880 17.108 1.00 93.50 144 LYS A O 1
ATOM 1126 N N . TRP A 1 145 ? -2.149 -2.067 19.091 1.00 93.56 145 TRP A N 1
ATOM 1127 C CA . TRP A 1 145 ? -3.152 -3.096 19.336 1.00 93.56 145 TRP A CA 1
ATOM 1128 C C . TRP A 1 145 ? -4.269 -3.042 18.283 1.00 93.56 145 TRP A C 1
ATOM 1130 O O . TRP A 1 145 ? -4.527 -4.055 17.634 1.00 93.56 145 TRP A O 1
ATOM 1140 N N . ILE A 1 146 ? -4.836 -1.859 18.014 1.00 93.56 146 ILE A N 1
ATOM 1141 C CA . ILE A 1 146 ? -5.854 -1.665 16.965 1.00 93.56 146 ILE A CA 1
ATOM 1142 C C . ILE A 1 146 ? -5.291 -2.057 15.587 1.00 93.56 146 ILE A C 1
ATOM 1144 O O . ILE A 1 146 ? -5.937 -2.779 14.826 1.00 93.56 146 ILE A O 1
ATOM 1148 N N . GLN A 1 147 ? -4.061 -1.642 15.268 1.00 92.00 147 GLN A N 1
ATOM 1149 C CA . GLN A 1 147 ? -3.387 -1.995 14.014 1.00 92.00 147 GLN A CA 1
ATOM 1150 C C . GLN A 1 147 ? -3.187 -3.516 13.865 1.00 92.00 147 GLN A C 1
ATOM 1152 O O . GLN A 1 147 ? -3.311 -4.064 12.762 1.00 92.00 147 GLN A O 1
ATOM 1157 N N . ARG A 1 148 ? -2.895 -4.220 14.965 1.00 89.62 148 ARG A N 1
ATOM 1158 C CA . ARG A 1 148 ? -2.790 -5.684 15.000 1.00 89.62 148 ARG A CA 1
ATOM 1159 C C . ARG A 1 148 ? -4.146 -6.338 14.731 1.00 89.62 148 ARG A C 1
ATOM 1161 O O . ARG A 1 148 ? -4.206 -7.226 13.885 1.00 89.62 148 ARG A O 1
ATOM 1168 N N . CYS A 1 149 ? -5.220 -5.870 15.370 1.00 89.81 149 CYS A N 1
ATOM 1169 C CA . CYS A 1 149 ? -6.587 -6.339 15.114 1.00 89.81 149 CYS A CA 1
ATOM 1170 C C . CYS A 1 149 ? -6.990 -6.156 13.646 1.00 89.81 149 CYS A C 1
ATOM 1172 O O . CYS A 1 149 ? -7.478 -7.099 13.025 1.00 89.81 149 CYS A O 1
ATOM 1174 N N . PHE A 1 150 ? -6.696 -4.989 13.062 1.00 89.25 150 PHE A N 1
ATOM 1175 C CA . PHE A 1 150 ? -6.882 -4.738 11.630 1.00 89.25 150 PHE A CA 1
ATOM 1176 C C . PHE A 1 150 ? -6.127 -5.767 10.781 1.00 89.25 150 PHE A C 1
ATOM 1178 O O . PHE A 1 150 ? -6.703 -6.425 9.919 1.00 89.25 150 PHE A O 1
ATOM 1185 N N . THR A 1 151 ? -4.837 -5.958 11.059 1.00 86.62 151 THR A N 1
ATOM 1186 C CA . THR A 1 151 ? -3.995 -6.880 10.287 1.00 86.62 151 THR A CA 1
ATOM 1187 C C . THR A 1 151 ? -4.495 -8.325 10.396 1.00 86.62 151 THR A C 1
ATOM 1189 O O . THR A 1 151 ? -4.540 -9.027 9.387 1.00 86.62 151 THR A O 1
ATOM 1192 N N . TYR A 1 152 ? -4.918 -8.783 11.578 1.00 85.94 152 TYR A N 1
ATOM 1193 C CA . TYR A 1 152 ? -5.500 -10.119 11.746 1.00 85.94 152 TYR A CA 1
ATOM 1194 C C . TYR A 1 152 ? -6.817 -10.288 10.998 1.00 85.94 152 TYR A C 1
ATOM 1196 O O . TYR A 1 152 ? -6.940 -11.252 10.247 1.00 85.94 152 TYR A O 1
ATOM 1204 N N . CYS A 1 153 ? -7.744 -9.338 11.123 1.00 85.50 153 CYS A N 1
ATOM 1205 C CA . CYS A 1 153 ? -9.012 -9.360 10.396 1.00 85.50 153 CYS A CA 1
ATOM 1206 C C . CYS A 1 153 ? -8.789 -9.557 8.888 1.00 85.50 153 CYS A C 1
ATOM 1208 O O . CYS A 1 153 ? -9.341 -10.472 8.280 1.00 85.50 153 CYS A O 1
ATOM 1210 N N . VAL A 1 154 ? -7.900 -8.761 8.293 1.00 81.50 154 VAL A N 1
ATOM 1211 C CA . VAL A 1 154 ? -7.680 -8.813 6.846 1.00 81.50 154 VAL A CA 1
ATOM 1212 C C . VAL A 1 154 ? -6.870 -10.047 6.425 1.00 81.50 154 VAL A C 1
ATOM 1214 O O . VAL A 1 154 ? -7.088 -10.595 5.349 1.00 81.50 154 VAL A O 1
ATOM 1217 N N . THR A 1 155 ? -5.926 -10.514 7.248 1.00 78.62 155 THR A N 1
ATOM 1218 C CA . THR A 1 155 ? -5.089 -11.679 6.895 1.00 78.62 155 THR A CA 1
ATOM 1219 C C . THR A 1 155 ? -5.793 -13.021 7.074 1.00 78.62 155 THR A C 1
ATOM 1221 O O . THR A 1 155 ? -5.404 -13.981 6.409 1.00 78.62 155 THR A O 1
ATOM 1224 N N . LYS A 1 156 ? -6.797 -13.113 7.956 1.00 78.56 156 LYS A N 1
ATOM 1225 C CA . LYS A 1 156 ? -7.549 -14.348 8.225 1.00 78.56 156 LYS A CA 1
ATOM 1226 C C . LYS A 1 156 ? -8.661 -14.606 7.219 1.00 78.56 156 LYS A C 1
ATOM 1228 O O . LYS A 1 156 ? -8.841 -15.747 6.810 1.00 78.56 156 LYS A O 1
ATOM 1233 N N . HIS A 1 157 ? -9.337 -13.557 6.771 1.00 73.19 157 HIS A N 1
ATOM 1234 C CA . HIS A 1 157 ? -10.395 -13.644 5.766 1.00 73.19 157 HIS A CA 1
ATOM 1235 C C . HIS A 1 157 ? -9.872 -13.319 4.360 1.00 73.19 157 HIS A C 1
ATOM 1237 O O . HIS A 1 157 ? -10.564 -12.686 3.564 1.00 73.19 157 HIS A O 1
ATOM 1243 N N . ASP A 1 158 ? -8.632 -13.725 4.051 1.00 65.12 158 ASP A N 1
ATOM 1244 C CA . ASP A 1 158 ? -8.013 -13.475 2.745 1.00 65.12 158 ASP A CA 1
ATOM 1245 C C . ASP A 1 158 ? -8.952 -13.973 1.634 1.00 65.12 158 ASP A C 1
ATOM 1247 O O . ASP A 1 158 ? -9.385 -15.125 1.648 1.00 65.12 158 ASP A O 1
ATOM 1251 N N . ARG A 1 159 ? -9.270 -13.091 0.677 1.00 66.44 159 ARG A N 1
ATOM 1252 C CA . ARG A 1 159 ? -10.217 -13.302 -0.443 1.00 66.44 159 ARG A CA 1
ATOM 1253 C C . ARG A 1 159 ? -11.715 -13.281 -0.103 1.00 66.44 159 ARG A C 1
ATOM 1255 O O . ARG A 1 159 ? -12.509 -13.355 -1.036 1.00 66.44 159 ARG A O 1
ATOM 1262 N N . ASN A 1 160 ? -12.118 -13.114 1.158 1.00 78.38 160 ASN A N 1
ATOM 1263 C CA . ASN A 1 160 ? -13.524 -12.934 1.534 1.00 78.38 160 ASN A CA 1
ATOM 1264 C C . ASN A 1 160 ? -13.787 -11.491 1.994 1.00 78.38 160 ASN A C 1
ATOM 1266 O O . ASN A 1 160 ? -13.630 -11.143 3.163 1.00 78.38 160 ASN A O 1
ATOM 1270 N N . VAL A 1 161 ? -14.182 -10.645 1.040 1.00 78.44 161 VAL A N 1
ATOM 1271 C CA . VAL A 1 161 ? -14.421 -9.210 1.262 1.00 78.44 161 VAL A CA 1
ATOM 1272 C C . VAL A 1 161 ? -15.516 -8.965 2.301 1.00 78.44 161 VAL A C 1
ATOM 1274 O O . VAL A 1 161 ? -15.382 -8.044 3.105 1.00 78.44 161 VAL A O 1
ATOM 1277 N N . ASP A 1 162 ? -16.568 -9.779 2.321 1.00 83.44 162 ASP A N 1
ATOM 1278 C CA . ASP A 1 162 ? -17.692 -9.585 3.237 1.00 83.44 162 ASP A CA 1
ATOM 1279 C C . ASP A 1 162 ? -17.302 -9.883 4.685 1.00 83.44 162 ASP A C 1
ATOM 1281 O O . ASP A 1 162 ? -17.634 -9.113 5.586 1.00 83.44 162 ASP A O 1
ATOM 1285 N N . GLU A 1 163 ? -16.526 -10.943 4.914 1.00 84.50 163 GLU A N 1
ATOM 1286 C CA . GLU A 1 163 ? -15.992 -11.255 6.243 1.00 84.50 163 GLU A CA 1
ATOM 1287 C C . GLU A 1 163 ? -14.964 -10.212 6.706 1.00 84.50 163 GLU A C 1
ATOM 1289 O O . GLU A 1 163 ? -14.978 -9.809 7.869 1.00 84.50 163 GLU A O 1
ATOM 1294 N N . ILE A 1 164 ? -14.143 -9.669 5.794 1.00 84.50 164 ILE A N 1
ATOM 1295 C CA . ILE A 1 164 ? -13.271 -8.525 6.109 1.00 84.50 164 ILE A CA 1
ATOM 1296 C C . ILE A 1 164 ? -14.116 -7.322 6.538 1.00 84.50 164 ILE A C 1
ATOM 1298 O O . ILE A 1 164 ? -13.851 -6.732 7.583 1.00 84.50 164 ILE A O 1
ATOM 1302 N N . LYS A 1 165 ? -15.150 -6.955 5.772 1.00 87.12 165 LYS A N 1
ATOM 1303 C CA . LYS A 1 165 ? -16.029 -5.825 6.105 1.00 87.12 165 LYS A CA 1
ATOM 1304 C C . LYS A 1 165 ? -16.670 -5.999 7.480 1.00 87.12 165 LYS A C 1
ATOM 1306 O O . LYS A 1 165 ? -16.608 -5.072 8.287 1.00 87.12 165 LYS A O 1
ATOM 1311 N N . LYS A 1 166 ? -17.223 -7.183 7.767 1.00 88.62 166 LYS A N 1
ATOM 1312 C CA . LYS A 1 166 ? -17.810 -7.526 9.074 1.00 88.62 166 LYS A CA 1
ATOM 1313 C C . LYS A 1 166 ? -16.788 -7.418 10.206 1.00 88.62 166 LYS A C 1
ATOM 1315 O O . LYS A 1 166 ? -17.081 -6.818 11.237 1.00 88.62 166 LYS A O 1
ATOM 1320 N N . GLY A 1 167 ? -15.585 -7.951 10.009 1.00 88.94 167 GLY A N 1
ATOM 1321 C CA . GLY A 1 167 ? -14.527 -7.883 11.010 1.00 88.94 167 GLY A CA 1
ATOM 1322 C C . GLY A 1 167 ? -14.062 -6.449 11.273 1.00 88.94 167 GLY A C 1
ATOM 1323 O O . GLY A 1 167 ? -13.922 -6.060 12.430 1.00 88.94 167 GLY A O 1
ATOM 1324 N N . LEU A 1 168 ? -13.901 -5.629 10.227 1.00 89.81 168 LEU A N 1
ATOM 1325 C CA . LEU A 1 168 ? -13.478 -4.232 10.357 1.00 89.81 168 LEU A CA 1
ATOM 1326 C C . LEU A 1 168 ? -14.464 -3.399 11.172 1.00 89.81 168 LEU A C 1
ATOM 1328 O O . LEU A 1 168 ? -14.039 -2.687 12.080 1.00 89.81 168 LEU A O 1
ATOM 1332 N N . VAL A 1 169 ? -15.767 -3.509 10.895 1.00 91.94 169 VAL A N 1
ATOM 1333 C CA . VAL A 1 169 ? -16.786 -2.762 11.654 1.00 91.94 169 VAL A CA 1
ATOM 1334 C C . VAL A 1 169 ? -16.902 -3.225 13.107 1.00 91.94 169 VAL A C 1
ATOM 1336 O O . VAL A 1 169 ? -17.422 -2.480 13.932 1.00 91.94 169 VAL A O 1
ATOM 1339 N N . ASN A 1 170 ? -16.407 -4.423 13.430 1.00 92.69 170 ASN A N 1
ATOM 1340 C CA . ASN A 1 170 ? -16.426 -4.965 14.783 1.00 92.69 170 ASN A CA 1
ATOM 1341 C C . ASN A 1 170 ? -15.186 -4.593 15.618 1.00 92.69 170 ASN A C 1
ATOM 1343 O O . ASN A 1 170 ? -15.253 -4.651 16.842 1.00 92.69 170 ASN A O 1
ATOM 1347 N N . ILE A 1 171 ? -14.069 -4.183 15.002 1.00 93.12 171 ILE A N 1
ATOM 1348 C CA . ILE A 1 171 ? -12.849 -3.783 15.735 1.00 93.12 171 ILE A CA 1
ATOM 1349 C C . ILE A 1 171 ? -13.130 -2.699 16.794 1.00 93.12 171 ILE A C 1
ATOM 1351 O O . ILE A 1 171 ? -12.661 -2.867 17.923 1.00 93.12 171 ILE A O 1
ATOM 1355 N N . PRO A 1 172 ? -13.887 -1.620 16.494 1.00 94.44 172 PRO A N 1
ATOM 1356 C CA . PRO A 1 172 ? -14.254 -0.625 17.499 1.00 94.44 172 PRO A CA 1
ATOM 1357 C C . PRO A 1 172 ? -15.035 -1.234 18.665 1.00 94.44 172 PRO A C 1
ATOM 1359 O O . PRO A 1 172 ? -14.674 -1.000 19.808 1.00 94.44 172 PRO A O 1
ATOM 1362 N N . GLU A 1 173 ? -16.027 -2.084 18.395 1.00 93.81 173 GLU A N 1
ATOM 1363 C CA . GLU A 1 173 ? -16.832 -2.740 19.437 1.00 93.81 173 GLU A CA 1
ATOM 1364 C C . GLU A 1 173 ? -15.944 -3.620 20.339 1.00 93.81 173 GLU A C 1
ATOM 1366 O O . GLU A 1 173 ? -16.014 -3.544 21.566 1.00 93.81 173 GLU A O 1
ATOM 1371 N N . SER A 1 174 ? -15.007 -4.367 19.742 1.00 91.12 174 SER A N 1
ATOM 1372 C CA . SER A 1 174 ? -14.032 -5.179 20.485 1.00 91.12 174 SER A CA 1
ATOM 1373 C C . SER A 1 174 ? -13.126 -4.335 21.379 1.00 91.12 174 SER A C 1
ATOM 1375 O O . SER A 1 174 ? -12.742 -4.786 22.452 1.00 91.12 174 SER A O 1
ATOM 1377 N N . ALA A 1 175 ? -12.765 -3.121 20.954 1.00 92.25 175 ALA A N 1
ATOM 1378 C CA . ALA A 1 175 ? -11.938 -2.211 21.745 1.00 92.25 175 ALA A CA 1
ATOM 1379 C C . ALA A 1 175 ? -12.667 -1.678 22.993 1.00 92.25 175 ALA A C 1
ATOM 1381 O O . ALA A 1 175 ? -12.018 -1.287 23.961 1.00 92.25 175 ALA A O 1
ATOM 1382 N N . PHE A 1 176 ? -14.002 -1.700 22.985 1.00 93.38 176 PHE A N 1
ATOM 1383 C CA . PHE A 1 176 ? -14.884 -1.346 24.105 1.00 93.38 176 PHE A CA 1
ATOM 1384 C C . PHE A 1 176 ? -15.410 -2.593 24.836 1.00 93.38 176 PHE A C 1
ATOM 1386 O O . PHE A 1 176 ? -16.434 -2.552 25.512 1.00 93.38 176 PHE A O 1
ATOM 1393 N N . ASN A 1 177 ? -14.689 -3.712 24.706 1.00 89.81 177 ASN A N 1
ATOM 1394 C CA . ASN A 1 177 ? -14.976 -4.992 25.348 1.00 89.81 177 ASN A CA 1
ATOM 1395 C C . ASN A 1 177 ? -16.315 -5.643 24.941 1.00 89.81 177 ASN A C 1
ATOM 1397 O O . ASN A 1 177 ? -16.828 -6.519 25.637 1.00 89.81 177 ASN A O 1
ATOM 1401 N N . ASN A 1 178 ? -16.870 -5.258 23.789 1.00 90.19 178 ASN A N 1
ATOM 1402 C CA . ASN A 1 178 ? -18.020 -5.915 23.181 1.00 90.19 178 ASN A CA 1
ATOM 1403 C C . ASN A 1 178 ? -17.549 -6.951 22.147 1.00 90.19 178 ASN A C 1
ATOM 1405 O O . ASN A 1 178 ? -17.183 -6.620 21.017 1.00 90.19 178 ASN A O 1
ATOM 1409 N N . HIS A 1 179 ? -17.575 -8.228 22.539 1.00 87.56 179 HIS A N 1
ATOM 1410 C CA . HIS A 1 179 ? -17.066 -9.345 21.729 1.00 87.56 179 HIS A CA 1
ATOM 1411 C C . HIS A 1 179 ? -18.154 -10.168 21.029 1.00 87.56 179 HIS A C 1
ATOM 1413 O O . HIS A 1 179 ? -17.850 -11.192 20.417 1.00 87.56 179 HIS A O 1
ATOM 1419 N N . ALA A 1 180 ? -19.412 -9.715 21.062 1.00 86.00 180 ALA A N 1
ATOM 1420 C CA . ALA A 1 180 ? -20.563 -10.476 20.565 1.00 86.00 180 ALA A CA 1
ATOM 1421 C C . ALA A 1 180 ? -20.460 -10.878 19.081 1.00 86.00 180 ALA A C 1
ATOM 1423 O O . ALA A 1 180 ? -21.033 -11.883 18.673 1.00 86.00 180 ALA A O 1
ATOM 1424 N N . LYS A 1 181 ? -19.732 -10.101 18.267 1.00 85.81 181 LYS A N 1
ATOM 1425 C CA . LYS A 1 181 ? -19.527 -10.360 16.829 1.00 85.81 181 LYS A CA 1
ATOM 1426 C C . LYS A 1 181 ? -18.055 -10.576 16.461 1.00 85.81 181 LYS A C 1
ATOM 1428 O O . LYS A 1 181 ? -17.685 -10.469 15.293 1.00 85.81 181 LYS A O 1
ATOM 1433 N N . CYS A 1 182 ? -17.204 -10.848 17.451 1.00 84.62 182 CYS A N 1
ATOM 1434 C CA . CYS A 1 182 ? -15.805 -11.191 17.214 1.00 84.62 182 CYS A CA 1
ATOM 1435 C C . CYS A 1 182 ? -15.675 -12.564 16.552 1.00 84.62 182 CYS A C 1
ATOM 1437 O O . CYS A 1 182 ? -16.405 -13.487 16.899 1.00 84.62 182 CYS A O 1
ATOM 1439 N N . ASP A 1 183 ? -14.686 -12.716 15.669 1.00 79.62 183 ASP A N 1
ATOM 1440 C CA . ASP A 1 183 ? -14.317 -14.021 15.119 1.00 79.62 183 ASP A CA 1
ATOM 1441 C C . ASP A 1 183 ? -13.630 -14.879 16.211 1.00 79.62 183 ASP A C 1
ATOM 1443 O O . ASP A 1 183 ? -12.568 -14.489 16.729 1.00 79.62 183 ASP A O 1
ATOM 1447 N N . PRO A 1 184 ? -14.192 -16.056 16.558 1.00 81.25 184 PRO A N 1
ATOM 1448 C CA . PRO A 1 184 ? -13.621 -16.960 17.557 1.00 81.25 184 PRO A CA 1
ATOM 1449 C C . PRO A 1 184 ? -12.217 -17.474 17.214 1.00 81.25 184 PRO A C 1
ATOM 1451 O O . PRO A 1 184 ? -11.469 -17.870 18.107 1.00 81.25 184 PRO A O 1
ATOM 1454 N N . SER A 1 185 ? -11.827 -17.465 15.936 1.00 76.25 185 SER A N 1
ATOM 1455 C CA . SER A 1 185 ? -10.546 -18.003 15.471 1.00 76.25 185 SER A CA 1
ATOM 1456 C C . SER A 1 185 ? -9.329 -17.228 15.993 1.00 76.25 185 SER A C 1
ATOM 1458 O O . SER A 1 185 ? -8.222 -17.775 16.047 1.00 76.25 185 SER A O 1
ATOM 1460 N N . TRP A 1 186 ? -9.508 -15.967 16.401 1.00 78.69 186 TRP A N 1
ATOM 1461 C CA . TRP A 1 186 ? -8.415 -15.128 16.905 1.00 78.69 186 TRP A CA 1
ATOM 1462 C C . TRP A 1 186 ? -8.775 -14.243 18.102 1.00 78.69 186 TRP A C 1
ATOM 1464 O O . TRP A 1 186 ? -7.865 -13.741 18.766 1.00 78.69 186 TRP A O 1
ATOM 1474 N N . CYS A 1 187 ? -10.056 -14.071 18.426 1.00 83.50 187 CYS A N 1
ATOM 1475 C CA . CYS A 1 187 ? -10.453 -13.314 19.602 1.00 83.50 187 CYS A CA 1
ATOM 1476 C C . CYS A 1 187 ? -10.167 -14.100 20.894 1.00 83.50 187 CYS A C 1
ATOM 1478 O O . CYS A 1 187 ? -10.656 -15.210 21.097 1.00 83.50 187 CYS A O 1
ATOM 1480 N N . GLY A 1 188 ? -9.371 -13.509 21.790 1.00 78.62 188 GLY A N 1
ATOM 1481 C CA . GLY A 1 188 ? -8.995 -14.139 23.059 1.00 78.62 188 GLY A CA 1
ATOM 1482 C C . GLY A 1 188 ? -10.166 -14.343 24.028 1.00 78.62 188 GLY A C 1
ATOM 1483 O O . GLY A 1 188 ? -10.083 -15.231 24.873 1.00 78.62 188 GLY A O 1
ATOM 1484 N N . TYR A 1 189 ? -11.258 -13.585 23.875 1.00 83.75 189 TYR A N 1
ATOM 1485 C CA . TYR A 1 189 ? -12.463 -13.707 24.703 1.00 83.75 189 TYR A CA 1
ATOM 1486 C C . TYR A 1 189 ? -13.037 -15.129 24.667 1.00 83.75 189 TYR A C 1
ATOM 1488 O O . TYR A 1 1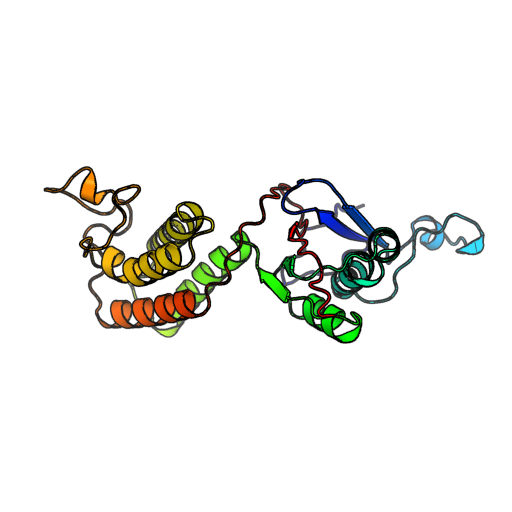89 ? -13.273 -15.732 25.710 1.00 83.75 189 TYR A O 1
ATOM 1496 N N . TYR A 1 190 ? -13.129 -15.726 23.474 1.00 80.38 190 TYR A N 1
ATOM 1497 C CA . TYR A 1 190 ? -13.645 -17.087 23.292 1.00 80.38 190 TYR A CA 1
ATOM 1498 C C . TYR A 1 190 ? -12.734 -18.186 23.860 1.00 80.38 190 TYR A C 1
ATOM 1500 O O . TYR A 1 190 ? -13.150 -19.339 23.937 1.00 80.38 190 TYR A O 1
ATOM 1508 N N . LYS A 1 191 ? -11.505 -17.853 24.277 1.00 75.50 191 LYS A N 1
ATOM 1509 C CA . LYS A 1 191 ? -10.599 -18.792 24.953 1.00 75.50 191 LYS A CA 1
ATOM 1510 C C . LYS A 1 191 ? -10.742 -18.758 26.479 1.00 75.50 191 LYS A C 1
ATOM 1512 O O . LYS A 1 191 ? -10.493 -19.777 27.113 1.00 75.50 191 LYS A O 1
ATOM 1517 N N . HIS A 1 192 ? -11.139 -17.621 27.064 1.00 68.88 192 HIS A N 1
ATOM 1518 C CA . HIS A 1 192 ? -11.137 -17.390 28.518 1.00 68.88 192 HIS A CA 1
ATOM 1519 C C . HIS A 1 192 ? -12.312 -16.493 28.980 1.00 68.88 192 HIS A C 1
ATOM 1521 O O . HIS A 1 192 ? -12.089 -15.421 29.536 1.00 68.88 192 HIS A O 1
ATOM 1527 N N . ASN A 1 193 ? -13.553 -16.945 28.750 1.00 69.06 193 ASN A N 1
ATOM 1528 C CA . ASN A 1 193 ? -14.822 -16.212 28.947 1.00 69.06 193 ASN A CA 1
ATOM 1529 C C . ASN A 1 193 ? -14.924 -15.388 30.255 1.00 69.06 193 ASN A C 1
ATOM 1531 O O . ASN A 1 193 ? -15.179 -14.189 30.202 1.00 69.06 193 ASN A O 1
ATOM 1535 N N . GLU A 1 194 ? -14.710 -15.999 31.424 1.00 67.75 194 GLU A N 1
ATOM 1536 C CA . GLU A 1 194 ? -15.120 -15.392 32.707 1.00 67.75 194 GLU A CA 1
ATOM 1537 C C . GLU A 1 194 ? -14.174 -14.301 33.238 1.00 67.75 194 GLU A C 1
ATOM 1539 O O . GLU A 1 194 ? -14.595 -13.462 34.026 1.00 67.75 194 GLU A O 1
ATOM 1544 N N . ASN A 1 195 ? -12.916 -14.270 32.784 1.00 72.88 195 ASN A N 1
ATOM 1545 C CA . ASN A 1 195 ? -11.890 -13.328 33.259 1.00 72.88 195 ASN A CA 1
ATOM 1546 C C . ASN A 1 195 ? -11.152 -12.632 32.104 1.00 72.88 195 ASN A C 1
ATOM 1548 O O . ASN A 1 195 ? -9.989 -12.239 32.242 1.00 72.88 195 ASN A O 1
ATOM 1552 N N . TYR A 1 196 ? -11.790 -12.517 30.935 1.00 81.44 196 TYR A N 1
ATOM 1553 C CA . TYR A 1 196 ? -11.135 -11.927 29.776 1.00 81.44 196 TYR A CA 1
ATOM 1554 C C . TYR A 1 196 ? -10.814 -10.449 30.010 1.00 81.44 196 TYR A C 1
ATOM 1556 O O . TYR A 1 196 ? -11.688 -9.621 30.260 1.00 81.44 196 TYR A O 1
ATOM 1564 N N . THR A 1 197 ? -9.538 -10.120 29.851 1.00 85.31 197 THR A N 1
ATOM 1565 C CA . THR A 1 197 ? -9.050 -8.750 29.741 1.00 85.31 197 THR A CA 1
ATOM 1566 C C . THR A 1 197 ? -8.103 -8.676 28.558 1.00 85.31 197 THR A C 1
ATOM 1568 O O . THR A 1 197 ? -7.400 -9.635 28.225 1.00 85.31 197 THR A O 1
ATOM 1571 N N . HIS A 1 198 ? -8.102 -7.536 27.881 1.00 84.56 198 HIS A N 1
ATOM 1572 C CA . HIS A 1 198 ? -7.162 -7.301 26.806 1.00 84.56 198 HIS A CA 1
ATOM 1573 C C . HIS A 1 198 ? -5.749 -7.156 27.369 1.00 84.56 198 HIS A C 1
ATOM 1575 O O . HIS A 1 198 ? -5.522 -6.426 28.331 1.00 84.56 198 HIS A O 1
ATOM 1581 N N . ASP A 1 199 ? -4.789 -7.774 26.687 1.00 85.44 199 ASP A N 1
ATOM 1582 C CA . ASP A 1 199 ? -3.360 -7.708 27.002 1.00 85.44 199 ASP A CA 1
ATOM 1583 C C . ASP A 1 199 ? -2.815 -6.271 27.043 1.00 85.44 199 ASP A C 1
ATOM 1585 O O . ASP A 1 199 ? -1.977 -5.950 27.880 1.00 85.44 199 ASP A O 1
ATOM 1589 N N . VAL A 1 200 ? -3.291 -5.406 26.141 1.00 87.62 200 VAL A N 1
ATOM 1590 C CA . VAL A 1 200 ? -2.785 -4.029 25.997 1.00 87.62 200 VAL A CA 1
ATOM 1591 C C . VAL A 1 200 ? -3.751 -2.976 26.536 1.00 87.62 200 VAL A C 1
ATOM 1593 O O . VAL A 1 200 ? -3.318 -2.016 27.168 1.00 87.62 200 VAL A O 1
ATOM 1596 N N . ILE A 1 201 ? -5.053 -3.123 26.275 1.00 91.00 201 ILE A N 1
ATOM 1597 C CA . ILE A 1 201 ? -6.065 -2.107 26.620 1.00 91.00 201 ILE A CA 1
ATOM 1598 C C . ILE A 1 201 ? -6.866 -2.451 27.889 1.00 91.00 201 ILE A C 1
ATOM 1600 O O . ILE A 1 201 ? -7.814 -1.747 28.228 1.00 91.00 201 ILE A O 1
ATOM 1604 N N . GLY A 1 202 ? -6.499 -3.519 28.607 1.00 89.44 202 GLY A N 1
ATOM 1605 C CA . GLY A 1 202 ? -7.134 -3.920 29.864 1.00 89.44 202 GLY A CA 1
ATOM 1606 C C . GLY A 1 202 ? -8.629 -4.206 29.709 1.00 89.44 202 GLY A C 1
ATOM 1607 O O . GLY A 1 202 ? -9.023 -5.074 28.937 1.00 89.44 202 GLY A O 1
ATOM 1608 N N . ALA A 1 203 ? -9.468 -3.467 30.436 1.00 88.38 203 ALA A N 1
ATOM 1609 C CA . ALA A 1 203 ? -10.929 -3.600 30.383 1.00 88.38 203 ALA A CA 1
ATOM 1610 C C . ALA A 1 203 ? -11.576 -2.995 29.117 1.00 88.38 203 ALA A C 1
ATOM 1612 O O . ALA A 1 203 ? -12.799 -2.998 29.007 1.00 88.38 203 ALA A O 1
ATOM 1613 N N . GLY A 1 204 ? -10.776 -2.466 28.186 1.00 91.12 204 GLY A N 1
ATOM 1614 C CA . GLY A 1 204 ? -11.249 -1.734 27.015 1.00 91.12 204 GLY A CA 1
ATOM 1615 C C . GLY A 1 204 ? -11.304 -0.222 27.240 1.00 91.12 204 GLY A C 1
ATOM 1616 O O . GLY A 1 204 ? -11.108 0.284 28.350 1.00 91.12 204 GLY A O 1
ATOM 1617 N N . PHE A 1 205 ? -11.541 0.507 26.153 1.00 94.00 205 PHE A N 1
ATOM 1618 C CA . PHE A 1 205 ? -11.773 1.949 26.174 1.00 94.00 205 PHE A CA 1
ATOM 161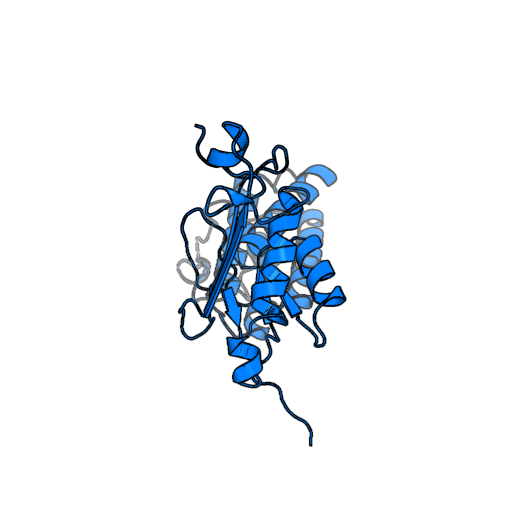9 C C . PHE A 1 205 ? -13.134 2.287 26.790 1.00 94.00 205 PHE A C 1
ATOM 1621 O O . PHE A 1 205 ? -14.033 1.447 26.841 1.00 94.00 205 PHE A O 1
ATOM 1628 N N . LYS A 1 206 ? -13.290 3.528 27.261 1.00 93.62 206 LYS A N 1
ATOM 1629 C CA . LYS A 1 206 ? -14.517 3.996 27.925 1.00 93.62 206 LYS A CA 1
ATOM 1630 C C . LYS A 1 206 ? -15.070 5.280 27.322 1.00 93.62 206 LYS A C 1
ATOM 1632 O O . LYS A 1 206 ? -16.225 5.615 27.557 1.00 93.62 206 LYS A O 1
ATOM 1637 N N . ASN A 1 207 ? -14.271 6.018 26.555 1.00 94.31 207 ASN A N 1
ATOM 1638 C CA . ASN A 1 207 ? -14.699 7.288 25.986 1.00 94.31 207 ASN A CA 1
ATOM 1639 C C . ASN A 1 207 ? -15.646 7.090 24.786 1.00 94.31 207 ASN A C 1
ATOM 1641 O O . ASN A 1 207 ? -15.226 6.652 23.717 1.00 94.31 207 ASN A O 1
ATOM 1645 N N . GLU A 1 208 ? -16.914 7.478 24.932 1.00 94.50 208 GLU A N 1
ATOM 1646 C CA . GLU A 1 208 ? -17.930 7.343 23.876 1.00 94.50 208 GLU A CA 1
ATOM 1647 C C . GLU A 1 208 ? -17.601 8.129 22.598 1.00 94.50 208 GLU A C 1
ATOM 1649 O O . GLU A 1 208 ? -17.876 7.665 21.491 1.00 94.50 208 GLU A O 1
ATOM 1654 N N . ASN A 1 209 ? -16.959 9.296 22.713 1.00 94.56 209 ASN A N 1
ATOM 1655 C CA . ASN A 1 209 ? -16.553 10.065 21.536 1.00 94.56 209 ASN A CA 1
ATOM 1656 C C . ASN A 1 209 ? -15.463 9.326 20.749 1.00 94.56 209 ASN A C 1
ATOM 1658 O O . ASN A 1 209 ? -15.538 9.250 19.525 1.00 94.56 209 ASN A O 1
ATOM 1662 N N . LEU A 1 210 ? -14.503 8.711 21.453 1.00 95.44 210 LEU A N 1
ATOM 1663 C CA . LEU A 1 210 ? -13.501 7.844 20.828 1.00 95.44 210 LEU A CA 1
ATOM 1664 C C . LEU A 1 210 ? -14.165 6.637 20.150 1.00 95.44 210 LEU A C 1
ATOM 1666 O O . LEU A 1 210 ? -13.761 6.266 19.049 1.00 95.44 210 LEU A O 1
ATOM 1670 N N . HIS A 1 211 ? -15.196 6.049 20.766 1.00 95.94 211 HIS A N 1
ATOM 1671 C CA . HIS A 1 211 ? -15.947 4.949 20.157 1.00 95.94 211 HIS A CA 1
ATOM 1672 C C . HIS A 1 211 ? -16.556 5.362 18.815 1.00 95.94 211 HIS A C 1
ATOM 1674 O O . HIS A 1 211 ? -16.363 4.679 17.809 1.00 95.94 211 HIS A O 1
ATOM 1680 N N . ASN A 1 212 ? -17.244 6.504 18.788 1.00 95.69 212 ASN A N 1
ATOM 1681 C CA . ASN A 1 212 ? -17.907 7.020 17.594 1.00 95.69 212 ASN A CA 1
ATOM 1682 C C . ASN A 1 212 ? -16.909 7.352 16.474 1.00 95.69 212 ASN A C 1
ATOM 1684 O O . ASN A 1 212 ? -17.144 6.989 15.318 1.00 95.69 212 ASN A O 1
ATOM 1688 N N . ASP A 1 213 ? -15.776 7.975 16.808 1.00 95.62 213 ASP A N 1
ATOM 1689 C CA . ASP A 1 213 ? -14.735 8.305 15.831 1.00 95.62 213 ASP A CA 1
ATOM 1690 C C . ASP A 1 213 ? -14.074 7.044 15.252 1.00 95.62 213 ASP A C 1
ATOM 1692 O O . ASP A 1 213 ? -13.924 6.928 14.031 1.00 95.62 213 ASP A O 1
ATOM 1696 N N . LEU A 1 214 ? -13.759 6.049 16.093 1.00 95.50 214 LEU A N 1
ATOM 1697 C CA . LEU A 1 214 ? -13.251 4.754 15.629 1.00 95.50 214 LEU A CA 1
ATOM 1698 C C . LEU A 1 214 ? -14.281 4.037 14.751 1.00 95.50 214 LEU A C 1
ATOM 1700 O O . LEU A 1 214 ? -13.935 3.525 13.687 1.00 95.50 214 LEU A O 1
ATOM 1704 N N . LYS A 1 215 ? -15.556 4.035 15.144 1.00 95.31 215 LYS A N 1
ATOM 1705 C CA . LYS A 1 215 ? -16.639 3.420 14.372 1.00 95.31 215 LYS A CA 1
ATOM 1706 C C . LYS A 1 215 ? -16.755 4.031 12.983 1.00 95.31 215 LYS A C 1
ATOM 1708 O O . LYS A 1 215 ? -16.756 3.296 11.997 1.00 95.31 215 LYS A O 1
ATOM 1713 N N . LYS A 1 216 ? -16.752 5.361 12.891 1.00 94.50 216 LYS A N 1
ATOM 1714 C CA . LYS A 1 216 ? -16.782 6.085 11.616 1.00 94.50 216 LYS A CA 1
ATOM 1715 C C . LYS A 1 216 ? -15.552 5.780 10.757 1.00 94.50 216 LYS A C 1
ATOM 1717 O O . LYS A 1 216 ? -15.688 5.494 9.568 1.00 94.50 216 LYS A O 1
ATOM 1722 N N . MET A 1 217 ? -14.357 5.795 11.350 1.00 92.19 217 MET A N 1
ATOM 1723 C CA . MET A 1 217 ? -13.107 5.468 10.657 1.00 92.19 217 MET A CA 1
ATOM 1724 C C . MET A 1 217 ? -13.143 4.049 10.067 1.00 92.19 217 MET A C 1
ATOM 1726 O O . MET A 1 217 ? -12.877 3.866 8.879 1.00 92.19 217 MET A O 1
ATOM 1730 N N . PHE A 1 218 ? -13.511 3.043 10.863 1.00 90.94 218 PHE A N 1
ATOM 1731 C CA . PHE A 1 218 ? -13.534 1.647 10.420 1.00 90.94 218 PHE A CA 1
ATOM 1732 C C . PHE A 1 218 ? -14.687 1.328 9.462 1.00 90.94 218 PHE A C 1
ATOM 1734 O O . PHE A 1 218 ? -14.512 0.499 8.571 1.00 90.94 218 PHE A O 1
ATOM 1741 N N . GLN A 1 219 ? -15.826 2.018 9.562 1.00 90.94 219 GLN A N 1
ATOM 1742 C CA . GLN A 1 219 ? -16.891 1.959 8.554 1.00 90.94 219 GLN A CA 1
ATOM 1743 C C . GLN A 1 219 ? -16.420 2.505 7.204 1.00 90.94 219 GLN A C 1
ATOM 1745 O O . GLN A 1 219 ? -16.631 1.867 6.174 1.00 90.94 219 GLN A O 1
ATOM 1750 N N . ASN A 1 220 ? -15.720 3.642 7.199 1.00 86.44 220 ASN A N 1
ATOM 1751 C CA . ASN A 1 220 ? -15.139 4.191 5.976 1.00 86.44 220 ASN A CA 1
ATOM 1752 C C . ASN A 1 220 ? -14.105 3.238 5.369 1.00 86.44 220 ASN A C 1
ATOM 1754 O O . ASN A 1 220 ? -14.083 3.058 4.153 1.00 86.44 220 ASN A O 1
ATOM 1758 N N . LEU A 1 221 ? -13.276 2.596 6.196 1.00 85.31 221 LEU A N 1
ATOM 1759 C CA . LEU A 1 221 ? -12.355 1.565 5.722 1.00 85.31 221 LEU A CA 1
ATOM 1760 C C . LEU A 1 221 ? -13.115 0.384 5.113 1.00 85.31 221 LEU A C 1
ATOM 1762 O O . LEU A 1 221 ? -12.791 0.002 3.996 1.00 85.31 221 LEU A O 1
ATOM 1766 N N . ALA A 1 222 ? -14.144 -0.140 5.791 1.00 84.25 222 ALA A N 1
ATOM 1767 C CA . ALA A 1 222 ? -14.971 -1.252 5.318 1.00 84.25 222 ALA A CA 1
ATOM 1768 C C . ALA A 1 222 ? -15.646 -0.957 3.966 1.00 84.25 222 ALA A C 1
ATOM 1770 O O . ALA A 1 222 ? -15.629 -1.798 3.065 1.00 84.25 222 ALA A O 1
ATOM 1771 N N . ASN A 1 223 ? -16.179 0.253 3.786 1.00 80.56 223 ASN A N 1
ATOM 1772 C CA . ASN A 1 223 ? -16.804 0.678 2.531 1.00 80.56 223 ASN A CA 1
ATOM 1773 C C . ASN A 1 223 ? -15.802 0.747 1.370 1.00 80.56 223 ASN A C 1
ATOM 1775 O O . ASN A 1 223 ? -16.168 0.473 0.231 1.00 80.56 223 ASN A O 1
ATOM 1779 N N . ASN A 1 224 ? -14.536 1.045 1.670 1.00 71.69 224 ASN A N 1
ATOM 1780 C CA . ASN A 1 224 ? -13.454 1.168 0.697 1.00 71.69 224 ASN A CA 1
ATOM 1781 C C . ASN A 1 224 ? -12.541 -0.074 0.637 1.00 71.69 224 ASN A C 1
ATOM 1783 O O . ASN A 1 224 ? -11.429 0.007 0.112 1.00 71.69 224 ASN A O 1
ATOM 1787 N N . VAL A 1 225 ? -12.962 -1.226 1.185 1.00 63.75 225 VAL A N 1
ATOM 1788 C CA . VAL A 1 225 ? -12.162 -2.464 1.156 1.00 63.75 225 VAL A CA 1
ATOM 1789 C C . VAL A 1 225 ? -11.981 -2.935 -0.288 1.00 63.75 225 VAL A C 1
ATOM 1791 O O . VAL A 1 225 ? -12.815 -3.635 -0.853 1.00 63.75 225 VAL A O 1
ATOM 1794 N N . LEU A 1 226 ? -10.823 -2.603 -0.853 1.00 57.34 226 LEU A N 1
ATOM 1795 C CA . LEU A 1 226 ? -10.196 -3.280 -1.987 1.00 57.34 226 LEU A CA 1
ATOM 1796 C C . LEU A 1 226 ? -8.845 -3.833 -1.527 1.00 57.34 226 LEU A C 1
ATOM 1798 O O . LEU A 1 226 ? -7.786 -3.497 -2.055 1.00 57.34 226 LEU A O 1
ATOM 1802 N N . ILE A 1 227 ? -8.861 -4.641 -0.463 1.00 53.41 227 ILE A N 1
ATOM 1803 C CA . ILE A 1 227 ? -7.625 -5.177 0.105 1.00 53.41 227 ILE A CA 1
ATOM 1804 C C . ILE A 1 227 ? -7.275 -6.485 -0.604 1.00 53.41 227 ILE A C 1
ATOM 1806 O O . ILE A 1 227 ? -7.959 -7.492 -0.437 1.00 53.41 227 ILE A O 1
ATOM 1810 N N . ARG A 1 228 ? -6.191 -6.487 -1.388 1.00 53.28 228 ARG A N 1
ATOM 1811 C CA . ARG A 1 228 ? -5.630 -7.702 -1.997 1.00 53.28 228 ARG A CA 1
ATOM 1812 C C . ARG A 1 228 ? -4.200 -7.924 -1.516 1.00 53.28 228 ARG A C 1
ATOM 1814 O O . ARG A 1 228 ? -3.353 -7.033 -1.562 1.00 53.28 228 ARG A O 1
ATOM 1821 N N . ARG A 1 229 ? -3.919 -9.131 -1.018 1.00 46.66 229 ARG A N 1
ATOM 1822 C CA . ARG A 1 229 ? -2.637 -9.476 -0.392 1.00 46.66 229 ARG A CA 1
ATOM 1823 C C . ARG A 1 229 ? -1.551 -9.746 -1.428 1.00 46.66 229 ARG A C 1
ATOM 1825 O O . ARG A 1 229 ? -1.455 -10.861 -1.927 1.00 46.66 229 ARG A O 1
ATOM 1832 N N . ALA A 1 230 ? -0.671 -8.790 -1.698 1.00 43.81 230 ALA A N 1
ATOM 1833 C CA . ALA A 1 230 ? 0.597 -9.061 -2.374 1.00 43.81 230 ALA A CA 1
ATOM 1834 C C . ALA A 1 230 ? 1.527 -9.895 -1.466 1.00 43.81 230 ALA A C 1
ATOM 1836 O O . ALA A 1 230 ? 2.155 -9.367 -0.552 1.00 43.81 230 ALA A O 1
ATOM 1837 N N . ASN A 1 231 ? 1.620 -11.213 -1.684 1.00 34.66 231 ASN A N 1
ATOM 1838 C CA . ASN A 1 231 ? 2.733 -11.996 -1.130 1.00 34.66 231 ASN A CA 1
ATOM 1839 C C . ASN A 1 231 ? 3.981 -11.720 -1.975 1.00 34.66 231 ASN A C 1
ATOM 1841 O O . ASN A 1 231 ? 4.117 -12.299 -3.053 1.00 34.66 231 ASN A O 1
ATOM 1845 N N . GLY A 1 232 ? 4.832 -10.829 -1.472 1.00 37.62 232 GLY A N 1
ATOM 1846 C CA . GLY A 1 232 ? 6.134 -10.459 -2.018 1.00 37.62 232 GLY A CA 1
ATOM 1847 C C . GLY A 1 232 ? 6.963 -9.799 -0.918 1.00 37.62 232 GLY A C 1
ATOM 1848 O O . GLY A 1 232 ? 7.152 -8.591 -0.910 1.00 37.62 232 GLY A O 1
ATOM 1849 N N . SER A 1 233 ? 7.396 -10.571 0.082 1.00 31.00 233 SER A N 1
ATOM 1850 C CA . SER A 1 233 ? 8.375 -10.075 1.054 1.00 31.00 233 SER A CA 1
ATOM 1851 C C . SER A 1 233 ? 9.765 -10.099 0.424 1.00 31.00 233 SER A C 1
ATOM 1853 O O . SER A 1 233 ? 10.520 -11.038 0.652 1.00 31.00 233 SER A O 1
ATOM 1855 N N . ALA A 1 234 ? 10.137 -9.055 -0.316 1.00 31.69 234 ALA A N 1
ATOM 1856 C CA . ALA A 1 234 ? 11.539 -8.659 -0.299 1.00 31.69 234 ALA A CA 1
ATOM 1857 C C . ALA A 1 234 ? 11.747 -7.848 0.981 1.00 31.69 234 ALA A C 1
ATOM 1859 O O . ALA A 1 234 ? 11.140 -6.798 1.196 1.00 31.69 234 ALA A O 1
ATOM 1860 N N . ARG A 1 235 ? 12.554 -8.381 1.899 1.00 27.08 235 ARG A N 1
ATOM 1861 C CA . ARG A 1 235 ? 13.015 -7.611 3.052 1.00 27.08 235 ARG A CA 1
ATOM 1862 C C . ARG A 1 235 ? 13.839 -6.439 2.516 1.00 27.08 235 ARG A C 1
ATOM 1864 O O . ARG A 1 235 ? 14.933 -6.652 2.020 1.00 27.08 235 ARG A O 1
ATOM 1871 N N . GLY A 1 236 ? 13.323 -5.220 2.649 1.00 31.47 236 GLY A N 1
ATOM 1872 C CA . GLY A 1 236 ? 14.118 -3.996 2.496 1.00 31.47 236 GLY A CA 1
ATOM 1873 C C . GLY A 1 236 ? 14.098 -3.320 1.125 1.00 31.47 236 GLY A C 1
ATOM 1874 O O . GLY A 1 236 ? 14.634 -2.223 1.018 1.00 31.47 236 GLY A O 1
ATOM 1875 N N . GLU A 1 237 ? 13.422 -3.889 0.133 1.00 32.19 237 GLU A N 1
ATOM 1876 C CA . GLU A 1 237 ? 13.233 -3.290 -1.192 1.00 32.19 237 GLU A CA 1
ATOM 1877 C C . GLU A 1 237 ? 11.738 -3.299 -1.517 1.00 32.19 237 GLU A C 1
ATOM 1879 O O . GLU A 1 237 ? 10.993 -4.086 -0.932 1.00 32.19 237 GLU A O 1
ATOM 1884 N N . SER A 1 238 ? 11.278 -2.395 -2.377 1.00 37.06 238 SER A N 1
ATOM 1885 C CA . SER A 1 238 ? 9.873 -2.221 -2.756 1.00 37.06 238 SER A CA 1
ATOM 1886 C C . SER A 1 238 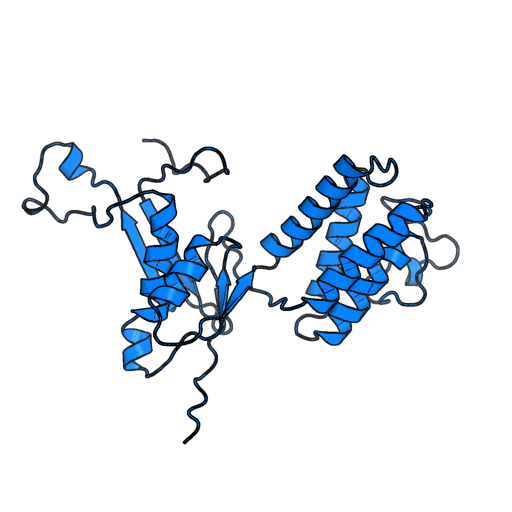? 9.557 -2.921 -4.088 1.00 37.06 238 SER A C 1
ATOM 1888 O O . SER A 1 238 ? 9.428 -2.246 -5.107 1.00 37.06 238 SER A O 1
ATOM 1890 N N . PRO A 1 239 ? 9.435 -4.264 -4.153 1.00 34.00 239 PRO A N 1
ATOM 1891 C CA . PRO A 1 239 ? 8.875 -4.901 -5.328 1.00 34.00 239 PRO A CA 1
ATOM 1892 C C . PRO A 1 239 ? 7.347 -4.853 -5.250 1.00 34.00 239 PRO A C 1
ATOM 1894 O O . PRO A 1 239 ? 6.706 -5.536 -4.444 1.00 34.00 239 PRO A O 1
ATOM 1897 N N . SER A 1 240 ? 6.759 -4.050 -6.129 1.00 37.03 240 SER A N 1
ATOM 1898 C CA . SER A 1 240 ? 5.336 -4.098 -6.455 1.00 37.03 240 SER A CA 1
ATOM 1899 C C . SER A 1 240 ? 4.967 -5.507 -6.946 1.00 37.03 240 SER A C 1
ATOM 1901 O O . SER A 1 240 ? 5.656 -6.095 -7.778 1.00 37.03 240 SER A O 1
ATOM 1903 N N . SER A 1 241 ? 3.891 -6.097 -6.421 1.00 33.88 241 SER A N 1
ATOM 1904 C CA . SER A 1 241 ? 3.392 -7.413 -6.865 1.00 33.88 241 SER A CA 1
ATOM 1905 C C . SER A 1 241 ? 2.075 -7.216 -7.618 1.00 33.88 241 SER A C 1
ATOM 1907 O O . SER A 1 241 ? 1.204 -6.530 -7.115 1.00 33.88 241 SER A O 1
ATOM 1909 N N . ILE A 1 242 ? 1.859 -7.805 -8.795 1.00 39.88 242 ILE A N 1
ATOM 1910 C CA . ILE A 1 242 ? 0.713 -7.452 -9.667 1.00 39.88 242 ILE A CA 1
ATOM 1911 C C . ILE A 1 242 ? -0.145 -8.663 -10.008 1.00 39.88 242 ILE A C 1
ATOM 1913 O O . ILE A 1 242 ? 0.382 -9.713 -10.376 1.00 39.88 242 ILE A O 1
ATOM 1917 N N . VAL A 1 243 ? -1.472 -8.500 -9.931 1.00 31.89 243 VAL A N 1
ATOM 1918 C CA . VAL A 1 243 ? -2.462 -9.484 -10.395 1.00 31.89 243 VAL A CA 1
ATOM 1919 C C . VAL A 1 243 ? -2.734 -9.240 -11.879 1.00 31.89 243 VAL A C 1
ATOM 1921 O O . VAL A 1 243 ? -3.283 -8.208 -12.248 1.00 31.89 243 VAL A O 1
ATOM 1924 N N . LEU A 1 244 ? -2.383 -10.210 -12.722 1.00 27.08 244 LEU A N 1
ATOM 1925 C CA . LEU A 1 244 ? -2.867 -10.260 -14.100 1.00 27.08 244 LEU A CA 1
ATOM 1926 C C . LEU A 1 244 ? -4.320 -10.736 -14.075 1.00 27.08 244 LEU A C 1
ATOM 1928 O O . LEU A 1 244 ? -4.607 -11.780 -13.483 1.00 27.08 244 LEU A O 1
ATOM 1932 N N . LEU A 1 245 ? -5.216 -9.992 -14.713 1.00 25.05 245 LEU A N 1
ATOM 1933 C CA . LEU A 1 245 ? -6.521 -10.502 -15.118 1.00 25.05 245 LEU A CA 1
ATOM 1934 C C . LEU A 1 245 ? -6.516 -10.562 -16.650 1.00 25.05 245 LEU A C 1
ATOM 1936 O O . LEU A 1 245 ? -6.029 -9.613 -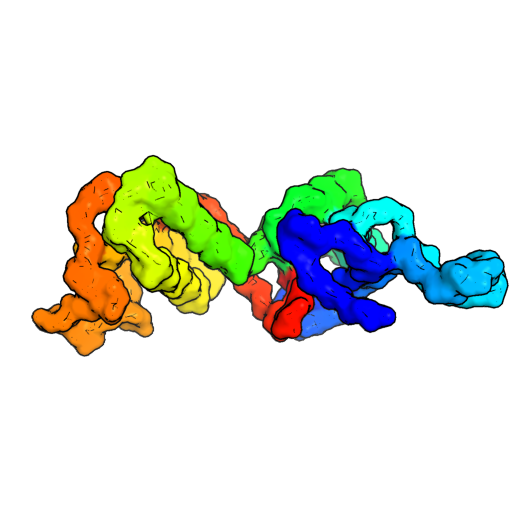17.263 1.00 25.05 245 LEU A O 1
ATOM 1940 N N . PRO A 1 246 ? -6.979 -11.663 -17.266 1.00 21.66 246 PRO A N 1
ATOM 1941 C CA . PRO A 1 246 ? -7.119 -11.723 -18.716 1.00 21.66 246 PRO A CA 1
ATOM 1942 C C . PRO A 1 246 ? -8.089 -10.630 -19.175 1.00 21.66 246 PRO A C 1
ATOM 1944 O O . PRO A 1 246 ? -9.096 -10.386 -18.504 1.00 21.66 246 PRO A O 1
ATOM 1947 N N . SER A 1 247 ? -7.780 -9.972 -20.296 1.00 26.27 247 SER A N 1
ATOM 1948 C CA . SER A 1 247 ? -8.718 -9.048 -20.922 1.00 26.27 247 SER A CA 1
ATOM 1949 C C . SER A 1 247 ? -9.956 -9.846 -21.326 1.00 26.27 247 SER A C 1
ATOM 1951 O O . SER A 1 247 ? -9.890 -10.818 -22.078 1.00 26.27 247 SER A O 1
ATOM 1953 N N . THR A 1 248 ? -11.107 -9.478 -20.773 1.00 26.20 248 THR A N 1
ATOM 1954 C CA . THR A 1 248 ? -12.379 -9.880 -21.359 1.00 26.20 248 THR A CA 1
ATOM 1955 C C . THR A 1 248 ? -12.517 -9.081 -22.643 1.00 26.20 248 THR A C 1
ATOM 1957 O O . THR A 1 248 ? -12.952 -7.931 -22.606 1.00 26.20 248 THR A O 1
ATOM 1960 N N . GLN A 1 249 ? -12.100 -9.663 -23.767 1.00 24.98 249 GLN A N 1
ATOM 1961 C CA . GLN A 1 249 ? -12.643 -9.248 -25.053 1.00 24.98 249 GLN A CA 1
ATOM 1962 C C . GLN A 1 249 ? -14.150 -9.515 -24.982 1.00 24.98 249 GLN A C 1
ATOM 1964 O O . GLN A 1 249 ? -14.576 -10.662 -24.868 1.00 24.98 249 GLN A O 1
ATOM 1969 N N . GLN A 1 250 ? -14.935 -8.442 -24.907 1.00 26.50 250 GLN A N 1
ATOM 1970 C CA . GLN A 1 250 ? -16.299 -8.478 -25.413 1.00 26.50 250 GLN A CA 1
ATOM 1971 C C . GLN A 1 250 ? -16.190 -8.357 -26.933 1.00 26.50 250 GLN A C 1
ATOM 1973 O O . GLN A 1 250 ? -15.378 -7.565 -27.415 1.00 26.50 250 GLN A O 1
ATOM 1978 N N . ASP A 1 251 ? -16.937 -9.228 -27.604 1.00 27.80 251 ASP A N 1
ATOM 1979 C CA . ASP A 1 251 ? -16.911 -9.527 -29.039 1.00 27.80 251 ASP A CA 1
ATOM 1980 C C . ASP A 1 251 ? -16.934 -8.303 -29.974 1.00 27.80 251 ASP A C 1
ATOM 1982 O O . ASP A 1 251 ? -17.631 -7.309 -29.658 1.00 27.80 251 ASP A O 1
#

Radius of gyration: 22.69 Å; chains: 1; bounding box: 56×35×62 Å

pLDDT: mean 79.48, std 19.06, range [21.66, 95.94]